Protein AF-A0A8T3U638-F1 (afdb_monomer_lite)

Foldseek 3Di:
DQKDWQDKFFWDADPVLQFTDGDPPGPDDDDPLNVVQRVQCSVVSVQQVPAEQVFDWRPDDQVSVLVVSLVVVVVVVAQWDWDDDPHDIFIFGSVCVVQWKDKTKGWYWDFDFWDFDDPVCVVQVVQQCVVVVADWDDPPSWIAGPDDQAQDWTDGPVFIWGWHDDPRITTITTGGPDTTIMIIMMIGTDDHDPVNRVVRVVVVVVVVVD

pLDDT: mean 95.21, std 3.71, range [67.81, 98.56]

Structure (mmCIF, N/CA/C/O backbone):
data_AF-A0A8T3U638-F1
#
_entry.id   AF-A0A8T3U638-F1
#
loop_
_atom_site.group_PDB
_atom_site.id
_atom_site.type_symbol
_atom_site.label_atom_id
_atom_site.label_alt_id
_atom_site.label_comp_id
_atom_site.label_asym_id
_atom_site.label_entity_id
_atom_site.label_seq_id
_atom_site.pdbx_PDB_ins_code
_atom_site.Cartn_x
_atom_site.Cartn_y
_atom_site.Cartn_z
_atom_site.occupancy
_atom_site.B_iso_or_equiv
_atom_site.auth_seq_id
_atom_site.auth_comp_id
_atom_site.auth_asym_id
_atom_site.auth_atom_id
_atom_site.pdbx_PDB_model_num
ATOM 1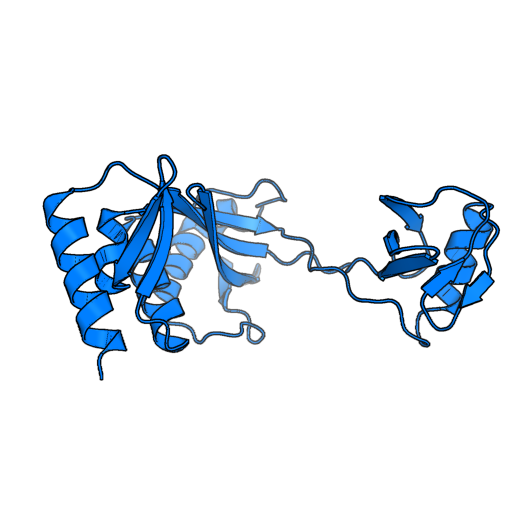 N N . MET A 1 1 ? -12.032 3.981 1.737 1.00 91.94 1 MET A N 1
ATOM 2 C CA . MET A 1 1 ? -12.464 2.852 0.879 1.00 91.94 1 MET A CA 1
ATOM 3 C C . MET A 1 1 ? -12.799 1.701 1.807 1.00 91.94 1 MET A C 1
ATOM 5 O O . MET A 1 1 ? -12.059 1.549 2.773 1.00 91.94 1 MET A O 1
ATOM 9 N N . PRO A 1 2 ? -13.865 0.924 1.549 1.00 94.69 2 PRO A N 1
ATOM 10 C CA . PRO A 1 2 ? -14.254 -0.185 2.423 1.00 94.69 2 PRO A CA 1
ATOM 11 C C . PRO A 1 2 ? -13.213 -1.312 2.438 1.00 94.69 2 PRO A C 1
ATOM 13 O O . PRO A 1 2 ? -13.049 -1.964 3.452 1.00 94.69 2 PRO A O 1
ATOM 16 N N . ASN A 1 3 ? -12.450 -1.477 1.355 1.00 96.81 3 ASN A N 1
ATOM 17 C CA . ASN A 1 3 ? -11.313 -2.392 1.281 1.00 96.81 3 ASN A CA 1
ATOM 18 C C . ASN A 1 3 ? -10.037 -1.606 0.975 1.00 96.81 3 ASN A C 1
ATOM 20 O O . ASN A 1 3 ? -10.018 -0.806 0.030 1.00 96.81 3 ASN A O 1
ATOM 24 N N . ALA A 1 4 ? -8.979 -1.804 1.763 1.00 97.12 4 ALA A N 1
ATOM 25 C CA . ALA A 1 4 ? -7.715 -1.086 1.589 1.00 97.12 4 ALA A CA 1
AT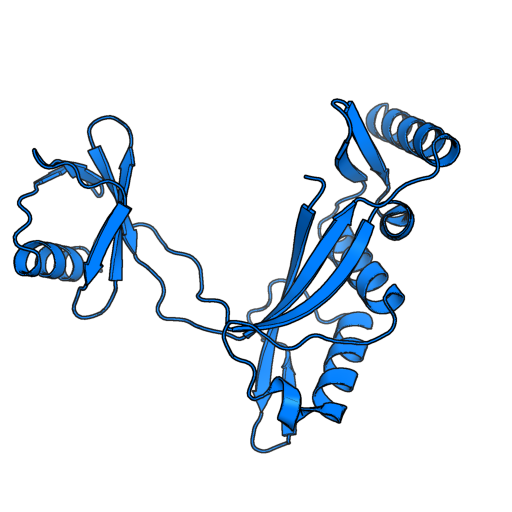OM 26 C C . ALA A 1 4 ? -6.504 -1.831 2.174 1.00 97.12 4 ALA A C 1
ATOM 28 O O . ALA A 1 4 ? -6.637 -2.760 2.961 1.00 97.12 4 ALA A O 1
ATOM 29 N N . GLN A 1 5 ? -5.297 -1.387 1.808 1.00 97.12 5 GLN A N 1
ATOM 30 C CA . GLN A 1 5 ? -4.070 -1.722 2.542 1.00 97.12 5 GLN A CA 1
ATOM 31 C C . GLN A 1 5 ? -3.826 -0.662 3.622 1.00 97.12 5 GLN A C 1
ATOM 33 O O . GLN A 1 5 ? -4.000 0.526 3.351 1.00 97.12 5 GLN A O 1
ATOM 38 N N . CYS A 1 6 ? -3.398 -1.071 4.818 1.00 97.19 6 CYS A N 1
ATOM 39 C CA . CYS A 1 6 ? -3.336 -0.204 6.000 1.00 97.19 6 CYS A CA 1
ATOM 40 C C . CYS A 1 6 ? -1.957 -0.232 6.677 1.00 97.19 6 CYS A C 1
ATOM 42 O O . CYS A 1 6 ? -1.801 -0.581 7.841 1.00 97.19 6 CYS A O 1
ATOM 44 N N . GLY A 1 7 ? -0.925 0.122 5.911 1.00 95.44 7 GLY A N 1
ATOM 45 C CA . GLY A 1 7 ? 0.456 0.152 6.391 1.00 95.44 7 GLY A CA 1
ATOM 46 C C . GLY A 1 7 ? 1.255 -1.110 6.060 1.00 95.44 7 GLY A C 1
ATOM 47 O O . GLY A 1 7 ? 0.726 -2.135 5.625 1.00 95.44 7 GLY A O 1
ATOM 48 N N . GLN A 1 8 ? 2.576 -0.985 6.179 1.00 97.00 8 GLN A N 1
ATOM 49 C CA . GLN A 1 8 ? 3.534 -2.057 5.918 1.00 97.00 8 GLN A CA 1
ATOM 50 C C . GLN A 1 8 ? 4.900 -1.748 6.536 1.00 97.00 8 GLN A C 1
ATOM 52 O O . GLN A 1 8 ? 5.267 -0.579 6.677 1.00 97.00 8 GLN A O 1
ATOM 57 N N . PHE A 1 9 ? 5.694 -2.790 6.778 1.00 97.44 9 PHE A N 1
ATOM 58 C CA . PHE A 1 9 ? 7.115 -2.683 7.116 1.00 97.44 9 PHE A CA 1
ATOM 59 C C . PHE A 1 9 ? 7.925 -3.821 6.488 1.00 97.44 9 PHE A C 1
ATOM 61 O O . PHE A 1 9 ? 7.429 -4.924 6.259 1.00 97.44 9 PHE A O 1
ATOM 68 N N . VAL A 1 10 ? 9.179 -3.538 6.146 1.00 97.00 10 VAL A N 1
ATOM 69 C CA . VAL A 1 10 ? 10.088 -4.490 5.496 1.00 97.00 10 VAL A CA 1
ATOM 70 C C . VAL A 1 10 ? 10.821 -5.307 6.552 1.00 97.00 10 VAL A C 1
ATOM 72 O O . VAL A 1 10 ? 11.433 -4.737 7.458 1.00 97.00 10 VAL A O 1
ATOM 75 N N . LEU A 1 11 ? 10.818 -6.626 6.365 1.00 97.06 11 LEU A N 1
ATOM 76 C CA . LEU A 1 11 ? 11.659 -7.570 7.096 1.00 97.06 11 LEU A CA 1
ATOM 77 C C . LEU A 1 11 ? 12.604 -8.268 6.121 1.00 97.06 11 LEU A C 1
ATOM 79 O O . LEU A 1 11 ? 12.190 -8.665 5.027 1.00 97.06 11 LEU A O 1
ATOM 83 N N . LEU A 1 12 ? 13.864 -8.410 6.520 1.00 95.25 12 LEU A N 1
ATOM 84 C CA . LEU A 1 12 ? 14.912 -9.065 5.746 1.00 95.25 12 LEU A CA 1
ATOM 85 C C . LEU A 1 12 ? 15.253 -10.409 6.405 1.00 95.25 12 LEU A C 1
ATOM 87 O O . LEU A 1 12 ? 15.631 -10.398 7.576 1.00 95.25 12 LEU A O 1
ATOM 91 N N . PRO A 1 13 ? 15.132 -11.547 5.702 1.00 95.25 13 PRO A N 1
ATOM 92 C CA . PRO A 1 13 ? 15.482 -12.839 6.277 1.00 95.25 13 PRO A CA 1
ATOM 93 C C . PRO A 1 13 ? 16.997 -12.939 6.502 1.00 95.25 13 PRO A C 1
ATOM 95 O O . PRO A 1 13 ? 17.791 -12.671 5.598 1.00 95.25 13 PRO A O 1
ATOM 98 N N . ASP A 1 14 ? 17.395 -13.353 7.699 1.00 95.81 14 ASP A N 1
ATOM 99 C CA . ASP A 1 14 ? 18.749 -13.769 8.046 1.00 95.81 14 ASP A CA 1
ATOM 100 C C . ASP A 1 14 ? 18.819 -15.298 8.026 1.00 95.81 14 ASP A C 1
ATOM 102 O O . ASP A 1 14 ? 18.574 -15.970 9.026 1.00 95.81 14 ASP A O 1
ATOM 106 N N . LEU A 1 15 ? 19.170 -15.842 6.859 1.00 93.62 15 LEU A N 1
ATOM 107 C CA . LEU A 1 15 ? 19.229 -17.288 6.624 1.00 93.62 15 LEU A CA 1
ATOM 108 C C . LEU A 1 15 ? 20.250 -18.007 7.516 1.00 93.62 15 LEU A C 1
ATOM 110 O O . LEU A 1 15 ? 20.135 -19.210 7.714 1.00 93.62 15 LEU A O 1
ATOM 114 N N . LYS A 1 16 ? 21.256 -17.296 8.045 1.00 94.44 16 LYS A N 1
ATOM 115 C CA . LYS A 1 16 ? 22.268 -17.904 8.917 1.00 94.44 16 LYS A CA 1
ATOM 116 C C . LYS A 1 16 ? 21.703 -18.186 10.306 1.00 94.44 16 LYS A C 1
ATOM 118 O O . LYS A 1 16 ? 22.047 -19.196 10.907 1.00 94.44 16 LYS A O 1
ATOM 123 N N . ASN A 1 17 ? 20.894 -17.261 10.813 1.00 95.06 17 ASN A N 1
ATOM 124 C CA . ASN A 1 17 ? 20.365 -17.318 12.173 1.00 95.06 17 ASN A CA 1
ATOM 125 C C . ASN A 1 17 ? 18.913 -17.815 12.228 1.00 95.06 17 ASN A C 1
ATOM 127 O O . ASN A 1 17 ? 18.419 -18.064 13.320 1.00 95.06 17 ASN A O 1
ATOM 131 N N . GLY A 1 18 ? 18.241 -17.957 11.080 1.00 95.81 18 GLY A N 1
ATOM 132 C CA . GLY A 1 18 ? 16.849 -18.404 11.013 1.00 95.81 18 GLY A CA 1
ATOM 133 C C . GLY A 1 18 ? 15.865 -17.379 11.579 1.00 95.81 18 GLY A C 1
ATOM 134 O O . GLY A 1 18 ? 14.892 -17.761 12.214 1.00 95.81 18 GLY A O 1
ATOM 135 N N . ILE A 1 19 ? 16.145 -16.083 11.399 1.00 97.44 19 ILE A N 1
ATOM 136 C CA . ILE A 1 19 ? 15.335 -14.984 11.952 1.00 97.44 19 ILE A CA 1
ATOM 137 C C . ILE A 1 19 ? 15.108 -13.873 10.929 1.00 97.44 19 ILE A C 1
ATOM 139 O O . ILE A 1 19 ? 15.857 -13.726 9.960 1.00 97.44 19 ILE A O 1
ATOM 143 N N . PHE A 1 20 ? 14.116 -13.028 11.164 1.00 97.69 20 PHE A N 1
ATOM 144 C CA . PHE A 1 20 ? 13.819 -11.838 10.386 1.00 97.69 20 PHE A CA 1
ATOM 145 C C . PHE A 1 20 ? 14.366 -10.581 11.056 1.00 97.69 20 PHE A C 1
ATOM 147 O O . PHE A 1 20 ? 14.151 -10.305 12.230 1.00 97.69 20 PHE A O 1
ATOM 154 N N . LYS A 1 21 ? 15.045 -9.750 10.267 1.00 96.94 21 LYS A N 1
ATOM 155 C CA . LYS A 1 21 ? 15.578 -8.461 10.713 1.00 96.94 21 LYS A CA 1
ATOM 156 C C . LYS A 1 21 ? 14.698 -7.320 10.240 1.00 96.94 21 LYS A C 1
ATOM 158 O O . LYS A 1 21 ? 14.430 -7.191 9.040 1.00 96.94 21 LYS A O 1
ATOM 163 N N . TYR A 1 22 ? 14.311 -6.447 11.164 1.00 97.25 22 TYR A N 1
ATOM 164 C CA . TYR A 1 22 ? 13.638 -5.202 10.821 1.00 97.25 22 TYR A CA 1
ATOM 165 C C . TYR A 1 22 ? 14.548 -4.331 9.950 1.00 97.25 22 TYR A C 1
ATOM 167 O O . TYR A 1 22 ? 15.709 -4.081 10.277 1.00 97.25 22 TYR A O 1
ATOM 175 N N . SER A 1 23 ? 14.049 -3.897 8.789 1.00 96.38 23 SER A N 1
ATOM 176 C CA . SER A 1 23 ? 14.869 -3.117 7.865 1.00 96.38 23 SER A CA 1
ATOM 177 C C . SER A 1 23 ? 15.196 -1.745 8.446 1.00 96.38 23 SER A C 1
ATOM 179 O O . SER A 1 23 ? 14.300 -0.964 8.758 1.00 96.38 23 SER A O 1
ATOM 181 N N . THR A 1 24 ? 16.478 -1.384 8.453 1.00 95.00 24 THR A N 1
ATOM 182 C CA . THR A 1 24 ? 16.949 -0.036 8.819 1.00 95.00 24 THR A CA 1
ATOM 183 C C . THR A 1 24 ? 16.446 1.064 7.878 1.00 95.00 24 THR A C 1
ATOM 185 O O . THR A 1 24 ? 16.573 2.244 8.182 1.00 95.00 24 THR A O 1
ATOM 188 N N . LYS A 1 25 ? 15.869 0.692 6.726 1.00 94.00 25 LYS A N 1
ATOM 189 C CA . LYS A 1 25 ? 15.258 1.611 5.754 1.00 94.00 25 LYS A CA 1
ATOM 190 C C . LYS A 1 25 ? 13.748 1.781 5.948 1.00 94.00 25 LYS A C 1
ATOM 192 O O . LYS A 1 25 ? 13.112 2.465 5.142 1.00 94.00 25 LYS A O 1
ATOM 197 N N . ASN A 1 26 ? 13.155 1.141 6.956 1.00 94.25 26 ASN A N 1
ATOM 198 C CA . ASN A 1 26 ? 11.767 1.405 7.317 1.00 94.25 26 ASN A CA 1
ATOM 199 C C . ASN A 1 26 ? 11.613 2.857 7.786 1.00 94.25 26 ASN A C 1
ATOM 201 O O . ASN A 1 26 ? 12.511 3.433 8.390 1.00 94.25 26 ASN A O 1
ATOM 205 N N . LYS A 1 27 ? 10.460 3.457 7.478 1.00 91.19 27 LYS A N 1
ATOM 206 C CA . LYS A 1 27 ? 10.154 4.855 7.830 1.00 91.19 27 LYS A CA 1
ATOM 207 C C . LYS A 1 27 ? 9.576 5.016 9.236 1.00 91.19 27 LYS A C 1
ATOM 209 O O . LYS A 1 27 ? 9.312 6.137 9.649 1.00 91.19 27 LYS A O 1
ATOM 214 N N . THR A 1 28 ? 9.310 3.907 9.908 1.00 89.38 28 THR A N 1
ATOM 215 C CA . THR A 1 28 ? 8.756 3.856 11.257 1.00 89.38 28 THR A CA 1
ATOM 216 C C . THR A 1 28 ? 9.657 3.011 12.125 1.00 89.38 28 THR A C 1
ATOM 218 O O . THR A 1 28 ? 10.257 2.037 11.648 1.00 89.38 28 THR A O 1
ATOM 221 N N . SER A 1 29 ? 9.740 3.397 13.389 1.00 89.75 29 SER A N 1
ATOM 222 C CA . SER A 1 29 ? 10.486 2.660 14.394 1.00 89.75 29 SER A CA 1
ATOM 223 C C . SER A 1 29 ? 9.818 1.321 14.684 1.00 89.75 29 SER A C 1
ATOM 225 O O . SER A 1 29 ? 8.637 1.100 14.415 1.00 89.75 29 SER A O 1
ATOM 227 N N . GLU A 1 30 ? 10.602 0.396 15.214 1.00 93.19 30 GLU A N 1
ATOM 228 C CA . GLU A 1 30 ? 10.083 -0.867 15.711 1.00 93.19 30 GLU A CA 1
ATOM 229 C C . GLU A 1 30 ? 9.340 -0.645 17.038 1.00 93.19 30 GLU A C 1
ATOM 231 O O . GLU A 1 30 ? 9.928 -0.194 18.022 1.00 93.19 30 GLU A O 1
ATOM 236 N N . ASN A 1 31 ? 8.051 -0.985 17.076 1.00 93.94 31 ASN A N 1
ATOM 237 C CA . ASN A 1 31 ? 7.235 -0.964 18.290 1.00 93.94 31 ASN A CA 1
ATOM 238 C C . ASN A 1 31 ? 7.051 -2.384 18.863 1.00 93.94 31 ASN A C 1
ATOM 240 O O . ASN A 1 31 ? 7.563 -3.369 18.325 1.00 93.94 31 ASN A O 1
ATOM 244 N N . GLU A 1 32 ? 6.343 -2.502 19.988 1.00 97.38 32 GLU A N 1
ATOM 245 C CA . GLU A 1 32 ? 6.104 -3.804 20.626 1.00 97.38 32 GLU A CA 1
ATOM 246 C C . GLU A 1 32 ? 5.313 -4.777 19.746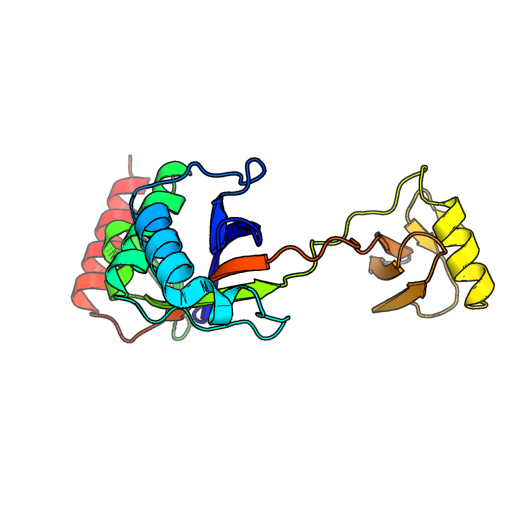 1.00 97.38 32 GLU A C 1
ATOM 248 O O . GLU A 1 32 ? 5.641 -5.960 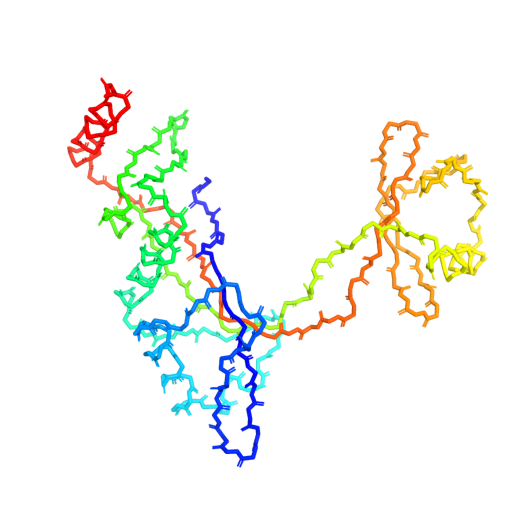19.701 1.00 97.38 32 GLU A O 1
ATOM 253 N N . TYR A 1 33 ? 4.345 -4.287 18.972 1.00 98.19 33 TYR A N 1
ATOM 254 C CA . TYR A 1 33 ? 3.533 -5.118 18.087 1.00 98.19 33 TYR A CA 1
ATOM 255 C C . TYR A 1 33 ? 4.347 -5.624 16.893 1.00 98.19 33 TYR A C 1
ATOM 257 O O . TYR A 1 33 ? 4.190 -6.772 16.484 1.00 98.19 33 TYR A O 1
ATOM 265 N N . THR A 1 34 ? 5.283 -4.816 16.382 1.00 97.81 34 THR A N 1
ATOM 266 C CA . THR A 1 34 ? 6.273 -5.257 15.393 1.00 97.81 34 THR A CA 1
ATOM 267 C C . THR A 1 34 ? 7.090 -6.421 15.949 1.00 97.81 34 THR A C 1
ATOM 269 O O . THR A 1 34 ? 7.201 -7.440 15.272 1.00 97.81 34 THR A O 1
ATOM 272 N N . ARG A 1 35 ? 7.596 -6.322 17.188 1.00 98.19 35 ARG A N 1
ATOM 273 C CA . ARG A 1 35 ? 8.341 -7.419 17.836 1.00 98.19 35 ARG A CA 1
ATOM 274 C C . ARG A 1 35 ? 7.504 -8.685 17.969 1.00 98.19 35 ARG A C 1
ATOM 276 O O . ARG A 1 35 ? 7.998 -9.768 17.687 1.00 98.19 35 ARG A O 1
ATOM 283 N N . MET A 1 36 ? 6.234 -8.564 18.353 1.00 98.50 36 MET A N 1
ATOM 284 C CA . MET A 1 36 ? 5.330 -9.716 18.443 1.00 98.50 36 MET A CA 1
ATOM 285 C C . MET A 1 36 ? 5.150 -10.413 17.088 1.00 98.50 36 MET A C 1
ATOM 287 O O . MET A 1 36 ? 5.194 -11.640 17.027 1.00 98.50 36 MET A O 1
ATOM 291 N N . ILE A 1 37 ? 4.988 -9.643 16.006 1.00 98.50 37 ILE A N 1
ATOM 292 C CA . ILE A 1 37 ? 4.870 -10.181 14.642 1.00 98.50 37 ILE A CA 1
ATOM 293 C C . ILE A 1 37 ? 6.179 -10.847 14.204 1.00 98.50 37 ILE A C 1
ATOM 295 O O . ILE A 1 37 ? 6.149 -11.954 13.674 1.00 98.50 37 ILE A O 1
ATOM 299 N N . VAL A 1 38 ? 7.325 -10.201 14.442 1.00 98.00 38 VAL A N 1
ATOM 300 C CA . VAL A 1 38 ? 8.646 -10.752 14.103 1.00 98.00 38 VAL A CA 1
ATOM 301 C C . VAL A 1 38 ? 8.891 -12.057 14.856 1.00 98.00 38 VAL A C 1
ATOM 303 O O . VAL A 1 38 ? 9.201 -13.053 14.222 1.00 98.00 38 VAL A O 1
ATOM 306 N N . ASN A 1 39 ? 8.635 -12.105 16.165 1.00 98.19 39 ASN A N 1
ATOM 307 C CA . ASN A 1 39 ? 8.799 -13.323 16.966 1.00 98.19 39 ASN A CA 1
ATOM 308 C C . ASN A 1 39 ? 7.911 -14.477 16.471 1.00 98.19 39 ASN A C 1
ATOM 310 O O . ASN A 1 39 ? 8.341 -15.634 16.451 1.00 98.19 39 ASN A O 1
ATOM 314 N N . PHE A 1 40 ? 6.674 -14.173 16.064 1.00 98.25 40 PHE A N 1
ATOM 315 C CA . PHE A 1 40 ? 5.789 -15.160 15.449 1.00 98.25 40 PHE A CA 1
ATOM 316 C C . PHE A 1 40 ? 6.378 -15.687 14.134 1.00 98.25 40 PHE A C 1
ATOM 318 O O . PHE A 1 40 ? 6.393 -16.895 13.910 1.00 98.25 40 PHE A O 1
ATOM 325 N N . MET A 1 41 ? 6.893 -14.802 13.279 1.00 97.94 41 MET A N 1
ATOM 326 C CA . MET A 1 41 ? 7.509 -15.194 12.011 1.00 97.94 41 MET A CA 1
ATOM 327 C C . MET A 1 41 ? 8.820 -15.964 12.200 1.00 97.94 41 MET A C 1
ATOM 329 O O . MET A 1 41 ? 9.051 -16.922 11.474 1.00 97.94 41 MET A O 1
ATOM 333 N N . ASP A 1 42 ? 9.647 -15.594 13.177 1.00 98.00 42 ASP A N 1
ATOM 334 C CA . ASP A 1 42 ? 10.899 -16.283 13.515 1.00 98.00 42 ASP A CA 1
ATOM 335 C C . ASP A 1 42 ? 10.628 -17.712 13.994 1.00 98.00 42 ASP A C 1
ATOM 337 O O . ASP A 1 42 ? 11.305 -18.652 13.586 1.00 98.00 42 ASP A O 1
ATOM 341 N N . SER A 1 43 ? 9.568 -17.904 14.784 1.00 97.38 43 SER A N 1
ATOM 342 C CA . SER A 1 43 ? 9.131 -19.236 15.228 1.00 97.38 43 SER A CA 1
ATOM 343 C C . SER A 1 43 ? 8.637 -20.126 14.078 1.00 97.38 43 SER A C 1
ATOM 345 O O . SER A 1 43 ? 8.548 -21.339 14.236 1.00 97.38 43 SER A O 1
ATOM 347 N N . ASN A 1 44 ? 8.324 -19.530 12.923 1.00 96.56 44 ASN A N 1
ATOM 348 C CA . ASN A 1 44 ? 7.821 -20.193 11.719 1.00 96.56 44 ASN A CA 1
ATOM 349 C C . ASN A 1 44 ? 8.691 -19.834 10.495 1.00 96.56 44 ASN A C 1
ATOM 351 O O . ASN A 1 44 ? 8.189 -19.669 9.380 1.00 96.56 44 ASN A O 1
ATOM 355 N N . PHE A 1 45 ? 10.002 -19.658 10.703 1.00 96.75 45 PHE A N 1
ATOM 356 C CA . PHE A 1 45 ? 10.898 -19.027 9.729 1.00 96.75 45 PHE A CA 1
ATOM 357 C C . PHE A 1 45 ? 10.845 -19.657 8.333 1.00 96.75 45 PHE A C 1
ATOM 359 O O . PHE A 1 45 ? 10.771 -18.934 7.337 1.00 96.75 45 PHE A O 1
ATOM 366 N N . ASP A 1 46 ? 10.839 -20.988 8.252 1.00 93.44 46 ASP A N 1
ATOM 367 C CA . ASP A 1 46 ? 10.870 -21.726 6.984 1.00 93.44 46 ASP A CA 1
ATOM 368 C C . ASP A 1 46 ? 9.619 -21.500 6.120 1.00 93.44 46 ASP A C 1
ATOM 370 O O . ASP A 1 46 ? 9.704 -21.483 4.887 1.00 93.44 46 ASP A O 1
ATOM 374 N N . GLU A 1 47 ? 8.463 -21.264 6.746 1.00 93.06 47 GLU A N 1
ATOM 375 C CA . GLU A 1 47 ? 7.220 -20.935 6.043 1.00 93.06 47 GLU A CA 1
ATOM 376 C C . GLU A 1 47 ? 7.312 -19.552 5.384 1.00 93.06 47 GLU A C 1
ATOM 378 O O . GLU A 1 47 ? 6.916 -19.358 4.229 1.00 93.06 47 GLU A O 1
ATOM 383 N N . PHE A 1 48 ? 7.872 -18.582 6.107 1.00 95.56 48 PHE A N 1
ATOM 384 C CA . PHE A 1 48 ? 7.908 -17.186 5.682 1.00 95.56 48 PHE A CA 1
ATOM 385 C C . PHE A 1 48 ? 9.113 -16.845 4.797 1.00 95.56 48 PHE A C 1
ATOM 387 O O . PHE A 1 48 ? 9.020 -15.982 3.919 1.00 95.56 48 PHE A O 1
ATOM 394 N N . CYS A 1 49 ? 10.265 -17.497 4.975 1.00 92.81 49 CYS A N 1
ATOM 395 C CA . CYS A 1 49 ? 11.472 -17.181 4.202 1.00 92.81 49 CYS A CA 1
ATOM 396 C C . CYS A 1 49 ? 11.302 -17.536 2.712 1.00 92.81 49 CYS A C 1
ATOM 398 O O . CYS A 1 49 ? 11.854 -16.868 1.830 1.00 92.81 49 CYS A O 1
ATOM 400 N N . ASN A 1 50 ? 10.446 -18.522 2.432 1.00 88.31 50 ASN A N 1
ATOM 401 C CA . ASN A 1 50 ? 10.105 -18.988 1.094 1.00 88.31 50 ASN A CA 1
ATOM 402 C C . ASN A 1 50 ? 8.943 -18.210 0.447 1.00 88.31 50 ASN A C 1
ATOM 404 O O . ASN A 1 50 ? 8.606 -18.467 -0.713 1.00 88.31 50 ASN A O 1
ATOM 408 N N . SER A 1 51 ? 8.350 -17.219 1.129 1.00 87.50 51 SER A N 1
ATOM 409 C CA . SER A 1 51 ? 7.196 -16.479 0.610 1.00 87.50 51 SER A CA 1
ATOM 410 C C . SER A 1 51 ? 7.499 -15.770 -0.719 1.00 87.50 51 SER A C 1
ATOM 412 O O . SER A 1 51 ? 8.429 -14.965 -0.868 1.00 87.50 51 SER A O 1
ATOM 414 N N . GLY A 1 52 ? 6.666 -16.061 -1.719 1.00 89.12 52 GLY A N 1
ATOM 415 C CA . GLY A 1 52 ? 6.695 -15.439 -3.041 1.00 89.12 52 GLY A CA 1
ATOM 416 C C . GLY A 1 52 ? 5.931 -14.111 -3.110 1.00 89.12 52 GLY A C 1
ATOM 417 O O . GLY A 1 52 ? 5.783 -13.379 -2.130 1.00 89.12 52 GLY A O 1
ATOM 418 N N . THR A 1 53 ? 5.424 -13.787 -4.300 1.00 89.25 53 THR A N 1
ATOM 419 C CA . THR A 1 53 ? 4.564 -12.611 -4.534 1.00 89.25 53 THR A CA 1
ATOM 420 C C . THR A 1 53 ? 3.144 -12.789 -3.991 1.00 89.25 53 THR A C 1
ATOM 422 O O . THR A 1 53 ? 2.530 -11.800 -3.591 1.00 89.25 53 THR A O 1
ATOM 425 N N . ALA A 1 54 ? 2.639 -14.029 -3.945 1.00 91.31 54 ALA A N 1
ATOM 426 C CA . ALA A 1 54 ? 1.363 -14.368 -3.306 1.00 91.31 54 ALA A CA 1
ATOM 427 C C . ALA A 1 54 ? 1.394 -14.093 -1.790 1.00 91.31 54 ALA A C 1
ATOM 429 O O . ALA A 1 54 ? 0.422 -13.582 -1.234 1.00 91.31 54 ALA A O 1
ATOM 430 N N . GLY A 1 55 ? 2.556 -14.325 -1.171 1.00 94.50 55 GLY A N 1
ATOM 431 C CA . GLY A 1 55 ? 2.783 -14.166 0.261 1.00 94.50 55 GLY A CA 1
ATOM 432 C C . GLY A 1 55 ? 2.283 -15.335 1.102 1.00 94.50 55 GLY A C 1
ATOM 433 O O . GLY A 1 55 ? 1.624 -16.231 0.581 1.00 94.50 55 GLY A O 1
ATOM 434 N N . SER A 1 56 ? 2.596 -15.278 2.394 1.00 96.88 56 SER A N 1
ATOM 435 C CA . SER A 1 56 ? 2.088 -16.184 3.429 1.00 96.88 56 SER A CA 1
ATOM 436 C C . SER A 1 56 ? 1.274 -15.384 4.447 1.00 96.88 56 SER A C 1
ATOM 438 O O . SER A 1 56 ? 1.644 -14.254 4.787 1.00 96.88 56 SER A O 1
ATOM 440 N N . ASP A 1 57 ? 0.153 -15.947 4.894 1.00 97.69 57 ASP A N 1
ATOM 441 C CA . ASP A 1 57 ? -0.716 -15.349 5.910 1.00 97.69 57 ASP A CA 1
ATOM 442 C C . ASP A 1 57 ? -0.063 -15.394 7.293 1.00 97.69 57 ASP A C 1
ATOM 444 O O . ASP A 1 57 ? 0.547 -16.386 7.678 1.00 97.69 57 ASP A O 1
ATOM 448 N N . ILE A 1 58 ? -0.186 -14.305 8.051 1.00 98.06 58 ILE A N 1
ATOM 449 C CA . ILE A 1 58 ? 0.304 -14.232 9.429 1.00 98.06 58 ILE A CA 1
ATOM 450 C C . ILE A 1 58 ? -0.891 -14.483 10.348 1.00 98.06 58 ILE A C 1
ATOM 452 O O . ILE A 1 58 ? -1.683 -13.584 10.623 1.00 98.06 58 ILE A O 1
ATOM 456 N N . ASN A 1 59 ? -1.034 -15.723 10.808 1.00 96.94 59 ASN A N 1
ATOM 457 C CA . ASN A 1 59 ? -2.187 -16.164 11.595 1.00 96.94 59 ASN A CA 1
ATOM 458 C C . ASN A 1 59 ? -1.923 -16.023 13.101 1.00 96.94 59 ASN A C 1
ATOM 460 O O . ASN A 1 59 ? -1.591 -16.989 13.783 1.00 96.94 59 ASN A O 1
ATOM 464 N N . MET A 1 60 ? -2.079 -14.806 13.623 1.00 96.44 60 MET A N 1
ATOM 465 C CA . MET A 1 60 ? -1.934 -14.488 15.050 1.00 96.44 60 MET A CA 1
ATOM 466 C C . MET A 1 60 ? -3.103 -13.608 15.542 1.00 96.44 60 MET A C 1
ATOM 468 O O . MET A 1 60 ? -3.918 -13.174 14.723 1.00 96.44 60 MET A O 1
ATOM 472 N N . PRO A 1 61 ? -3.240 -13.335 16.857 1.00 98.00 61 PRO A N 1
ATOM 473 C CA . PRO A 1 61 ? -4.355 -12.541 17.370 1.00 98.00 61 PRO A CA 1
ATOM 474 C C . PRO A 1 61 ? -4.468 -11.166 16.695 1.00 98.00 61 PRO A C 1
ATOM 476 O O . PRO A 1 61 ? -3.530 -10.368 16.732 1.00 98.00 61 PRO A O 1
ATOM 479 N N . LYS A 1 62 ? -5.646 -10.863 16.131 1.00 97.38 62 LYS A N 1
ATOM 480 C CA . LYS A 1 62 ? -5.917 -9.608 15.402 1.00 97.38 62 LYS A CA 1
ATOM 481 C C . LYS A 1 62 ? -5.691 -8.349 16.244 1.00 97.38 62 LYS A C 1
ATOM 483 O O . LYS A 1 62 ? -5.345 -7.311 15.692 1.00 97.38 62 LYS A O 1
ATOM 488 N N . SER A 1 63 ? -5.801 -8.447 17.572 1.00 98.00 63 SER A N 1
ATOM 489 C CA . SER A 1 63 ? -5.470 -7.359 18.504 1.00 98.00 63 SER A CA 1
ATOM 490 C C . SER A 1 63 ? -4.053 -6.817 18.314 1.00 98.00 63 SER A C 1
ATOM 492 O O . SER A 1 63 ? -3.846 -5.611 18.418 1.00 98.00 63 SER A O 1
ATOM 494 N N . VAL A 1 64 ? -3.089 -7.671 17.952 1.00 98.56 64 VAL A N 1
ATOM 495 C CA . VAL A 1 64 ? -1.719 -7.240 17.642 1.00 98.56 64 VAL A CA 1
ATOM 496 C C . VAL A 1 64 ? -1.700 -6.358 16.396 1.00 98.56 64 VAL A C 1
ATOM 498 O O . VAL A 1 64 ? -1.021 -5.334 16.377 1.00 98.56 64 VAL A O 1
ATOM 501 N N . PHE A 1 65 ? -2.480 -6.705 15.372 1.00 98.56 65 PHE A N 1
ATOM 502 C CA . PHE A 1 65 ? -2.565 -5.922 14.141 1.00 98.56 65 PHE A CA 1
ATOM 503 C C . PHE A 1 65 ? -3.303 -4.601 14.348 1.00 98.56 65 PHE A C 1
ATOM 505 O O . PHE A 1 65 ? -2.821 -3.569 13.885 1.00 98.56 65 PHE A O 1
ATOM 512 N N . TYR A 1 66 ? -4.420 -4.610 15.083 1.00 98.50 66 TYR A N 1
ATOM 513 C CA . TYR A 1 66 ? -5.142 -3.386 15.438 1.00 98.50 66 TYR A CA 1
ATOM 514 C C . TYR A 1 66 ? -4.229 -2.407 16.168 1.00 98.50 66 TYR A C 1
ATOM 516 O O . TYR A 1 66 ? -4.090 -1.261 15.746 1.00 98.50 66 TYR A O 1
ATOM 524 N N . ASN A 1 67 ? -3.531 -2.874 17.203 1.00 98.19 67 ASN A N 1
ATOM 525 C CA . ASN A 1 67 ? -2.657 -2.011 17.984 1.00 98.19 67 ASN A CA 1
ATOM 526 C C . ASN A 1 67 ? -1.439 -1.534 17.183 1.00 98.19 67 ASN A C 1
ATOM 528 O O . ASN A 1 67 ? -1.027 -0.382 17.329 1.00 98.19 67 ASN A O 1
ATOM 532 N N . TRP A 1 68 ? -0.900 -2.370 16.286 1.00 98.25 68 TRP A N 1
ATOM 533 C CA . TRP A 1 68 ? 0.146 -1.942 15.358 1.00 98.25 68 TRP A CA 1
ATOM 534 C C . TRP A 1 68 ? -0.332 -0.791 14.466 1.00 98.25 68 TRP A C 1
ATOM 536 O O . TRP A 1 68 ? 0.363 0.218 14.363 1.00 98.25 68 TRP A O 1
ATOM 546 N N . ILE A 1 69 ? -1.520 -0.911 13.860 1.00 98.06 69 ILE A N 1
ATOM 547 C CA . ILE A 1 69 ? -2.104 0.120 12.986 1.00 98.06 69 ILE A CA 1
ATOM 548 C C . ILE A 1 69 ? -2.371 1.404 13.776 1.00 98.06 69 ILE A C 1
ATOM 550 O O . ILE A 1 69 ? -1.966 2.483 13.343 1.00 98.06 69 ILE A O 1
ATOM 554 N N . ILE A 1 70 ? -3.001 1.295 14.948 1.00 97.75 70 ILE A N 1
ATOM 555 C CA . ILE A 1 70 ? -3.293 2.439 15.820 1.00 97.75 70 ILE A CA 1
ATOM 556 C C . ILE A 1 70 ? -1.995 3.169 16.175 1.00 97.75 70 ILE A C 1
ATOM 558 O O . ILE A 1 70 ? -1.891 4.377 15.971 1.00 97.75 70 ILE A O 1
ATOM 562 N N . ASN A 1 71 ? -0.973 2.446 16.639 1.00 97.00 71 ASN A N 1
ATOM 563 C CA . ASN A 1 71 ? 0.323 3.032 16.969 1.00 97.00 71 ASN A CA 1
ATOM 564 C C . ASN A 1 71 ? 0.979 3.694 15.742 1.00 97.00 71 ASN A C 1
ATOM 566 O O . ASN A 1 71 ? 1.381 4.854 15.813 1.00 97.00 71 ASN A O 1
ATOM 570 N N . TYR A 1 72 ? 0.992 3.006 14.596 1.00 96.75 72 TYR A N 1
ATOM 571 C CA . TYR A 1 72 ? 1.579 3.489 13.343 1.00 96.75 72 TYR A CA 1
ATOM 572 C C . TYR A 1 72 ? 0.981 4.818 12.865 1.00 96.75 72 TYR A C 1
ATOM 574 O O . TYR A 1 72 ? 1.701 5.697 12.384 1.00 96.75 72 TYR A O 1
ATOM 582 N N . TYR A 1 73 ? -0.339 4.971 12.957 1.00 96.88 73 TYR A N 1
ATOM 583 C CA . TYR A 1 73 ? -1.018 6.190 12.525 1.00 96.88 73 TYR A CA 1
ATOM 584 C C . TYR A 1 73 ? -0.976 7.292 13.594 1.00 96.88 73 TYR A C 1
ATOM 586 O O . TYR A 1 73 ? -0.818 8.459 13.228 1.00 96.88 73 TYR A O 1
ATOM 594 N N . LYS A 1 74 ? -0.986 6.952 14.890 1.00 95.44 74 LYS A N 1
ATOM 595 C CA . LYS A 1 74 ? -0.743 7.924 15.972 1.00 95.44 74 LYS A CA 1
ATOM 596 C C . LYS A 1 74 ? 0.638 8.569 15.868 1.00 95.44 74 LYS A C 1
ATOM 598 O O . LYS A 1 74 ? 0.743 9.784 15.986 1.00 95.44 74 LYS A O 1
ATOM 603 N N . GLU A 1 75 ? 1.682 7.800 15.554 1.00 94.44 75 GLU A N 1
ATOM 604 C CA . GLU A 1 75 ? 3.035 8.341 15.316 1.00 94.44 75 GLU A CA 1
ATOM 605 C C . GLU A 1 75 ? 3.088 9.347 14.152 1.00 94.44 75 GLU A C 1
ATOM 607 O O . GLU A 1 75 ? 3.983 10.189 14.088 1.00 94.44 75 GLU A O 1
ATOM 612 N N . LYS A 1 76 ? 2.123 9.286 13.228 1.00 94.06 76 LYS A N 1
ATOM 613 C CA . LYS A 1 76 ? 1.983 10.227 12.107 1.00 94.06 76 LYS A CA 1
ATOM 614 C C . LYS A 1 76 ? 1.098 11.431 12.431 1.00 94.06 76 LYS A C 1
ATOM 616 O O . LYS A 1 76 ? 0.861 12.240 11.536 1.00 94.06 76 LYS A O 1
ATOM 621 N N . GLY A 1 77 ? 0.592 11.532 13.659 1.00 95.75 77 GLY A N 1
ATOM 622 C CA . GLY A 1 77 ? -0.348 12.571 14.073 1.00 95.75 77 GLY A CA 1
ATOM 623 C C . GLY A 1 77 ? -1.760 12.389 13.514 1.00 95.75 77 GLY A C 1
ATOM 624 O O . GLY A 1 77 ? -2.507 13.358 13.445 1.00 95.75 77 GLY A O 1
ATOM 625 N N . ALA A 1 78 ? -2.135 11.184 13.070 1.00 96.81 78 ALA A N 1
ATOM 626 C CA . ALA A 1 78 ? -3.502 10.924 12.634 1.00 96.81 78 ALA A CA 1
ATOM 627 C C . ALA A 1 78 ? -4.402 10.629 13.843 1.00 96.81 78 ALA A C 1
ATOM 629 O O . ALA A 1 78 ? -4.130 9.714 14.621 1.00 96.81 78 ALA A O 1
ATOM 630 N N . GLU A 1 79 ? -5.491 11.384 13.964 1.00 97.81 79 GLU A N 1
ATOM 631 C CA . GLU A 1 79 ? -6.450 11.267 15.072 1.00 97.81 79 GLU A CA 1
ATOM 632 C C . GLU A 1 79 ? -7.749 10.557 14.666 1.00 97.81 79 GLU A C 1
ATOM 634 O O . GLU A 1 79 ? -8.366 9.876 15.483 1.00 97.81 79 GLU A O 1
ATOM 639 N N . PHE A 1 80 ? -8.144 10.666 13.395 1.00 98.31 80 PHE A N 1
ATOM 640 C CA . PHE A 1 80 ? -9.387 10.111 12.858 1.00 98.31 80 PHE A CA 1
ATOM 641 C C . PHE A 1 80 ? -9.143 9.364 11.547 1.00 98.31 80 PHE A C 1
ATOM 643 O O . PHE A 1 80 ? -8.233 9.689 10.780 1.00 98.31 80 PH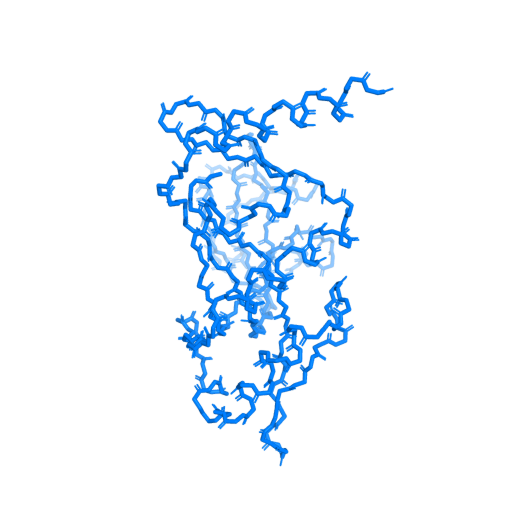E A O 1
ATOM 650 N N . PHE A 1 81 ? -9.999 8.385 11.272 1.00 98.00 81 PHE A N 1
ATOM 651 C CA . PHE A 1 81 ? -10.123 7.728 9.977 1.00 98.00 81 PHE A CA 1
ATOM 652 C C . PHE A 1 81 ? -11.397 8.186 9.281 1.00 98.00 81 PHE A C 1
ATOM 654 O O . PHE A 1 81 ? -12.407 8.460 9.924 1.00 98.00 81 PHE A O 1
ATOM 661 N N . ILE A 1 82 ? -11.350 8.216 7.949 1.00 97.56 82 ILE A N 1
ATOM 662 C CA . ILE A 1 82 ? -12.526 8.399 7.103 1.00 97.56 82 ILE A CA 1
ATOM 663 C C . ILE A 1 82 ? -12.625 7.261 6.090 1.00 97.56 82 ILE A C 1
ATOM 665 O O . ILE A 1 82 ? -11.657 6.902 5.413 1.00 97.56 82 ILE A O 1
ATOM 669 N N . THR A 1 83 ? -13.820 6.700 5.951 1.00 96.75 83 THR A N 1
ATOM 670 C CA . THR A 1 83 ? -14.151 5.760 4.881 1.00 96.75 83 THR A CA 1
ATOM 671 C C . THR A 1 83 ? -15.533 6.058 4.307 1.00 96.75 83 THR A C 1
ATOM 673 O O . THR A 1 83 ? -16.169 7.046 4.668 1.00 96.75 83 THR A O 1
ATOM 676 N N . LYS A 1 84 ? -15.970 5.249 3.345 1.00 93.44 84 LYS A N 1
ATOM 677 C CA . LYS A 1 84 ? -17.269 5.380 2.694 1.00 93.44 84 LYS A CA 1
ATOM 678 C C . LYS A 1 84 ? -18.019 4.065 2.820 1.00 93.44 84 LYS A C 1
ATOM 680 O O . LYS A 1 84 ? -17.446 3.030 2.480 1.00 93.44 84 LYS A O 1
ATOM 685 N N . ASP A 1 85 ? -19.277 4.148 3.229 1.00 91.38 85 ASP A N 1
ATOM 686 C CA . ASP A 1 85 ? -20.218 3.032 3.240 1.00 91.38 85 ASP A CA 1
ATOM 687 C C . ASP A 1 85 ? -21.594 3.479 2.752 1.00 91.38 85 ASP A C 1
ATOM 689 O O . ASP A 1 85 ? -22.007 4.603 3.026 1.00 91.38 85 ASP A O 1
ATOM 693 N N . ARG A 1 86 ? -22.290 2.622 1.993 1.00 83.19 86 ARG A N 1
ATOM 694 C CA . ARG A 1 86 ? -23.684 2.828 1.530 1.00 83.19 86 ARG A CA 1
ATOM 695 C C . ARG A 1 86 ? -24.009 4.247 1.020 1.00 83.19 86 ARG A C 1
ATOM 697 O O . ARG A 1 86 ? -25.122 4.738 1.161 1.00 83.19 86 ARG A O 1
ATOM 704 N N . GLY A 1 87 ? -23.033 4.917 0.405 1.00 81.62 87 GLY A N 1
ATOM 705 C CA . GLY A 1 87 ? -23.174 6.273 -0.138 1.00 81.62 87 GLY A CA 1
ATOM 706 C C . GLY A 1 87 ? -22.786 7.420 0.806 1.00 81.62 87 GLY A C 1
ATOM 707 O O . GLY A 1 87 ? -22.571 8.522 0.305 1.00 81.62 87 GLY A O 1
ATOM 708 N N . GLY A 1 88 ? -22.605 7.172 2.106 1.00 89.00 88 GLY A N 1
ATOM 709 C CA . GLY A 1 88 ? -22.196 8.154 3.116 1.00 89.00 88 GLY A CA 1
ATOM 710 C C . GLY A 1 88 ? -20.739 8.016 3.567 1.00 89.00 88 GLY A C 1
ATOM 711 O O . GLY A 1 88 ? -20.090 6.993 3.341 1.00 89.00 88 GLY A O 1
ATOM 712 N N . PHE A 1 89 ? -20.213 9.067 4.198 1.00 94.69 89 PHE A N 1
ATOM 713 C CA . PHE A 1 89 ? -18.905 9.028 4.850 1.00 94.69 89 PHE A CA 1
ATOM 714 C C . PHE A 1 89 ? -19.041 8.551 6.294 1.00 94.69 89 PHE A C 1
ATOM 716 O O . PHE A 1 89 ? -19.935 8.984 7.015 1.00 94.69 89 PHE A O 1
ATOM 723 N N . LEU A 1 90 ? -18.117 7.691 6.708 1.00 96.00 90 LEU A N 1
ATOM 724 C CA . LEU A 1 90 ? -17.944 7.275 8.094 1.00 96.00 90 LEU A CA 1
ATOM 725 C C . LEU A 1 90 ? -16.652 7.892 8.601 1.00 96.00 90 LEU A C 1
ATOM 727 O O . LEU A 1 90 ? -15.603 7.678 7.992 1.00 96.00 90 LEU A O 1
ATOM 731 N N . ILE A 1 91 ? -16.744 8.655 9.685 1.00 97.62 91 ILE A N 1
ATOM 732 C CA . ILE A 1 91 ? -15.606 9.275 10.358 1.00 97.62 91 ILE A CA 1
ATOM 733 C C . ILE A 1 91 ? -15.605 8.778 11.794 1.00 97.62 91 ILE A C 1
ATOM 735 O O . ILE A 1 91 ? -16.642 8.823 12.453 1.00 97.62 91 ILE A O 1
ATOM 739 N N . PHE A 1 92 ? -14.460 8.291 12.258 1.00 98.12 92 PHE A N 1
ATOM 740 C CA . PHE A 1 92 ? -14.318 7.766 13.610 1.00 98.12 92 PHE A CA 1
ATOM 741 C C . PHE A 1 92 ? -12.888 7.956 14.132 1.00 98.12 92 PHE A C 1
ATOM 743 O O . PHE A 1 92 ? -11.945 8.032 13.333 1.00 98.12 92 PHE A O 1
ATOM 750 N N . PRO A 1 93 ? -12.698 8.081 15.456 1.00 98.25 93 PRO A N 1
ATOM 751 C CA . PRO A 1 93 ? -11.381 8.264 16.050 1.00 98.25 93 PRO A CA 1
ATOM 752 C C . PRO A 1 93 ? -10.542 6.994 15.905 1.00 98.25 93 PRO A C 1
ATOM 754 O O . PRO A 1 93 ? -11.049 5.874 15.952 1.00 98.25 93 PRO A O 1
ATOM 757 N N . ILE A 1 94 ? -9.231 7.165 15.775 1.00 97.88 94 ILE A N 1
ATOM 758 C CA . ILE A 1 94 ? -8.280 6.069 15.558 1.00 97.88 94 ILE A CA 1
ATOM 759 C C . ILE A 1 94 ? -8.380 4.948 16.601 1.00 97.88 94 ILE A C 1
ATOM 761 O O . ILE A 1 94 ? -8.198 3.783 16.269 1.00 97.88 94 ILE A O 1
ATOM 765 N N . ASP A 1 95 ? -8.721 5.271 17.847 1.00 97.38 95 ASP A N 1
ATOM 766 C CA . ASP A 1 95 ? -8.837 4.286 18.928 1.00 97.38 95 ASP A CA 1
ATOM 767 C C . ASP A 1 95 ? -10.049 3.356 18.790 1.00 97.38 95 ASP A C 1
ATOM 769 O O . ASP A 1 95 ? -10.102 2.316 19.438 1.00 97.38 95 ASP A O 1
ATOM 773 N N . GLN A 1 96 ? -10.995 3.687 17.909 1.00 97.88 96 GLN A N 1
ATOM 774 C CA . GLN A 1 96 ? -12.161 2.855 17.603 1.00 97.88 96 GLN A CA 1
ATOM 775 C C . GLN A 1 96 ? -11.925 1.947 16.389 1.00 97.88 96 GLN A C 1
ATOM 777 O O . GLN A 1 96 ? -12.847 1.278 15.937 1.00 97.88 96 GLN A O 1
ATOM 782 N N . PHE A 1 97 ? -10.704 1.894 15.845 1.00 98.12 97 PHE A N 1
ATOM 783 C CA . PHE A 1 97 ? -10.401 1.207 14.586 1.00 98.12 97 PHE A CA 1
ATOM 784 C C . PHE A 1 97 ? -10.925 -0.235 14.507 1.00 98.12 97 PHE A C 1
ATOM 786 O O . PHE A 1 97 ? -11.513 -0.622 13.496 1.00 98.12 97 PHE A O 1
ATOM 793 N N . SER A 1 98 ? -10.770 -1.011 15.584 1.00 97.75 98 SER A N 1
ATOM 794 C CA . SER A 1 98 ? -11.216 -2.410 15.654 1.00 97.75 98 SER A CA 1
ATOM 795 C C . SER A 1 98 ? -12.735 -2.590 15.584 1.00 97.75 98 SER A C 1
ATOM 797 O O . SER A 1 98 ? -13.193 -3.704 15.355 1.00 97.75 98 SER A O 1
ATOM 799 N N . ASN A 1 99 ? -13.516 -1.526 15.788 1.00 97.81 99 ASN A N 1
ATOM 800 C CA . ASN A 1 99 ? -14.979 -1.563 15.719 1.00 97.81 99 ASN A CA 1
ATOM 801 C C . ASN A 1 99 ? -15.508 -1.356 14.296 1.00 97.81 99 ASN A C 1
ATOM 803 O O . ASN A 1 99 ? -16.689 -1.582 14.051 1.00 97.81 99 ASN A O 1
ATOM 807 N N . TYR A 1 100 ? -14.647 -0.935 13.366 1.00 98.19 100 TYR A N 1
ATOM 808 C CA . TYR A 1 100 ? -15.030 -0.637 11.986 1.00 98.19 100 TYR A CA 1
ATOM 809 C C . TYR A 1 100 ? -14.347 -1.545 10.973 1.00 98.19 100 TYR A C 1
ATOM 811 O O . TYR A 1 100 ? -14.948 -1.874 9.957 1.00 98.19 100 TYR A O 1
ATOM 819 N N . PHE A 1 101 ? -13.101 -1.951 11.209 1.00 98.44 101 PHE A N 1
ATOM 820 C CA . PHE A 1 101 ? -12.336 -2.722 10.235 1.00 98.44 101 PHE A CA 1
ATOM 821 C C . PHE A 1 101 ? -11.917 -4.078 10.775 1.00 98.44 101 PHE A C 1
ATOM 823 O O . PHE A 1 101 ? -11.354 -4.162 11.865 1.00 98.44 101 PHE A O 1
ATOM 830 N N . ASP A 1 102 ? -12.112 -5.116 9.965 1.00 98.44 102 ASP A N 1
ATOM 831 C CA . ASP A 1 102 ? -11.375 -6.356 10.123 1.00 98.44 102 ASP A CA 1
ATOM 832 C C . ASP A 1 102 ? -9.957 -6.170 9.583 1.00 98.44 102 ASP A C 1
ATOM 834 O O . ASP A 1 102 ? -9.744 -5.411 8.634 1.00 98.44 102 ASP A O 1
ATOM 838 N N . VAL A 1 103 ? -8.980 -6.866 10.166 1.00 98.38 103 VAL A N 1
ATOM 839 C CA . VAL A 1 103 ? -7.580 -6.800 9.729 1.00 98.38 103 VAL A CA 1
ATOM 840 C C . VAL A 1 103 ? -7.017 -8.186 9.471 1.00 98.38 103 VAL A C 1
ATOM 842 O O . VAL A 1 103 ? -7.074 -9.083 10.314 1.00 98.38 103 VAL A O 1
ATOM 845 N N . THR A 1 104 ? -6.357 -8.311 8.324 1.00 98.44 104 THR A N 1
ATOM 846 C CA . THR A 1 104 ? -5.482 -9.436 7.989 1.00 98.44 104 THR A CA 1
ATOM 847 C C . THR A 1 104 ? -4.073 -8.937 7.690 1.00 98.44 104 THR A C 1
ATOM 849 O O . THR A 1 104 ? -3.870 -7.788 7.285 1.00 98.44 104 THR A O 1
ATOM 852 N N . ALA A 1 105 ? -3.077 -9.800 7.884 1.00 98.44 105 ALA A N 1
ATOM 853 C CA . ALA A 1 105 ? -1.683 -9.488 7.601 1.00 98.44 105 ALA A CA 1
ATOM 854 C C . ALA A 1 105 ? -1.037 -10.603 6.777 1.00 98.44 105 ALA A C 1
ATOM 856 O O . ALA A 1 105 ? -1.249 -11.786 7.032 1.00 98.44 105 ALA A O 1
ATOM 857 N N . LYS A 1 106 ? -0.216 -10.210 5.801 1.00 97.94 106 LYS A N 1
ATOM 858 C CA . LYS A 1 106 ? 0.576 -11.128 4.971 1.00 97.94 106 LYS A CA 1
ATOM 859 C C . LYS A 1 106 ? 2.032 -10.707 4.947 1.00 97.94 106 LYS A C 1
ATOM 861 O O . LYS A 1 106 ? 2.323 -9.514 4.858 1.00 97.94 106 LYS A O 1
ATOM 866 N N . TYR A 1 107 ? 2.940 -11.676 4.909 1.00 97.94 107 TYR A N 1
ATOM 867 C CA . TYR A 1 107 ? 4.321 -11.445 4.495 1.00 97.94 107 TYR A CA 1
ATOM 868 C C . TYR A 1 107 ? 4.473 -11.781 3.013 1.00 97.94 107 TYR A C 1
ATOM 870 O O . TYR A 1 107 ? 4.259 -12.921 2.605 1.00 97.94 107 TYR A O 1
ATOM 878 N N . ARG A 1 108 ? 4.806 -10.796 2.170 1.00 95.44 108 ARG A N 1
ATOM 879 C CA . ARG A 1 108 ? 4.906 -11.019 0.716 1.00 95.44 108 ARG A CA 1
ATOM 880 C C . ARG A 1 108 ? 5.987 -10.192 0.044 1.00 95.44 108 ARG A C 1
ATOM 882 O O . ARG A 1 108 ? 6.216 -9.036 0.409 1.00 95.44 108 ARG A O 1
ATOM 889 N N . LYS A 1 109 ? 6.571 -10.728 -1.032 1.00 93.50 109 LYS A N 1
ATOM 890 C CA . LYS A 1 109 ? 7.443 -9.964 -1.941 1.00 93.50 109 LYS A CA 1
ATOM 891 C C . LYS A 1 109 ? 6.617 -8.933 -2.709 1.00 93.50 109 LYS A C 1
ATOM 893 O O . LYS A 1 109 ? 5.694 -9.283 -3.442 1.00 93.50 109 LYS A O 1
ATOM 898 N N . LYS A 1 110 ? 6.973 -7.652 -2.585 1.00 88.56 110 LYS A N 1
ATOM 899 C CA . LYS A 1 110 ? 6.336 -6.538 -3.309 1.00 88.56 110 LYS A CA 1
ATOM 900 C C . LYS A 1 110 ? 7.412 -5.779 -4.085 1.00 88.56 110 LYS A C 1
ATOM 902 O O . LYS A 1 110 ? 8.366 -5.279 -3.492 1.00 88.56 110 LYS A O 1
ATOM 907 N N . LYS A 1 111 ? 7.264 -5.692 -5.414 1.00 87.94 111 LYS A N 1
ATOM 908 C CA . LYS A 1 111 ? 8.136 -4.852 -6.255 1.00 87.94 111 LYS A CA 1
ATOM 909 C C . LYS A 1 111 ? 7.983 -3.401 -5.786 1.00 87.94 111 LYS A C 1
ATOM 911 O O . LYS A 1 111 ? 6.860 -2.946 -5.553 1.00 87.94 111 LYS A O 1
ATOM 916 N N . SER A 1 112 ? 9.094 -2.698 -5.593 1.00 85.94 112 SER A N 1
ATOM 917 C CA . SER A 1 112 ? 9.056 -1.278 -5.239 1.00 85.94 112 SER A CA 1
ATOM 918 C C . SER A 1 112 ? 8.386 -0.460 -6.350 1.00 85.94 112 SER A C 1
ATOM 920 O O . SER A 1 112 ? 8.302 -0.893 -7.501 1.00 85.94 112 SER A O 1
ATOM 922 N N . GLY A 1 113 ? 7.884 0.725 -5.993 1.00 87.12 113 GLY A N 1
ATOM 923 C CA . GLY A 1 113 ? 7.200 1.612 -6.934 1.00 87.12 113 GLY A CA 1
ATOM 924 C C . GLY A 1 113 ? 8.087 2.059 -8.100 1.00 87.12 113 GLY A C 1
ATOM 925 O O . GLY A 1 113 ? 9.313 1.939 -8.060 1.00 87.12 113 GLY A O 1
ATOM 926 N N . SER A 1 114 ? 7.454 2.589 -9.144 1.00 92.88 114 SER A N 1
ATOM 927 C CA . SER A 1 114 ? 8.162 3.229 -10.252 1.00 92.88 114 SER A CA 1
ATOM 928 C C . SER A 1 114 ? 8.592 4.649 -9.886 1.00 92.88 114 SER A C 1
ATOM 930 O O . SER A 1 114 ? 7.926 5.321 -9.095 1.00 92.88 114 SER A O 1
ATOM 932 N N . SER A 1 115 ? 9.663 5.134 -10.506 1.00 93.88 115 SER A N 1
ATOM 933 C CA . SER A 1 115 ? 10.057 6.545 -10.468 1.00 93.88 115 SER A CA 1
ATOM 934 C C . SER A 1 115 ? 9.837 7.193 -11.832 1.00 93.88 115 SER A C 1
ATOM 936 O O . SER A 1 115 ? 9.669 6.500 -12.833 1.00 93.88 115 SER A O 1
ATOM 938 N N . SER A 1 116 ? 9.862 8.520 -11.891 1.00 95.06 116 SER A N 1
ATOM 939 C CA . SER A 1 116 ? 9.931 9.224 -13.173 1.00 95.06 116 SER A CA 1
ATOM 940 C C . SER A 1 116 ? 11.257 8.933 -13.885 1.00 95.06 116 SER A C 1
ATOM 942 O O . SER A 1 116 ? 12.256 8.584 -13.235 1.00 95.06 116 SER A O 1
ATOM 944 N N . LEU A 1 117 ? 11.252 9.080 -15.209 1.00 95.31 117 LEU A N 1
ATOM 945 C CA . LEU A 1 117 ? 12.465 9.198 -16.013 1.00 95.31 117 LEU A CA 1
ATOM 946 C C . LEU A 1 117 ? 13.305 10.391 -15.530 1.00 95.31 117 LEU A C 1
ATOM 948 O O . LEU A 1 117 ? 12.772 11.372 -15.008 1.00 95.31 117 LEU A O 1
ATOM 952 N N . ASN A 1 118 ? 14.624 10.294 -15.660 1.00 93.75 118 ASN A N 1
ATOM 953 C CA . ASN A 1 118 ? 15.538 11.410 -15.437 1.00 93.75 118 ASN A CA 1
ATOM 954 C C . ASN A 1 118 ? 16.758 11.291 -16.358 1.00 93.75 118 ASN A C 1
ATOM 956 O O . ASN A 1 118 ? 17.032 10.214 -16.879 1.00 93.75 118 ASN A O 1
ATOM 960 N N . ASN A 1 119 ? 17.535 12.369 -16.472 1.00 93.81 119 ASN A N 1
ATOM 961 C CA . ASN A 1 119 ? 18.664 12.468 -17.406 1.00 93.81 119 ASN A CA 1
ATOM 962 C C . ASN A 1 119 ? 19.664 11.299 -17.324 1.00 93.81 119 ASN A C 1
ATOM 964 O O . ASN A 1 119 ? 20.239 10.911 -18.333 1.00 93.81 119 ASN A O 1
ATOM 968 N N . SER A 1 120 ? 19.867 10.702 -16.141 1.00 93.94 120 SER A N 1
ATOM 969 C CA . SER A 1 120 ? 20.815 9.585 -15.972 1.00 93.94 120 SER A CA 1
ATOM 970 C C . SER A 1 120 ? 20.350 8.265 -16.597 1.00 93.94 120 SER A C 1
ATOM 972 O O . SER A 1 120 ? 21.140 7.330 -16.711 1.00 93.94 120 SER A O 1
ATOM 974 N N . ASN A 1 121 ? 19.066 8.154 -16.945 1.00 93.44 121 ASN A N 1
ATOM 975 C CA . ASN A 1 121 ? 18.461 6.936 -17.483 1.00 93.44 121 ASN A CA 1
ATOM 976 C C . ASN A 1 121 ? 17.736 7.139 -18.819 1.00 93.44 121 ASN A C 1
ATOM 978 O O . ASN A 1 121 ? 17.120 6.193 -19.308 1.00 93.44 121 ASN A O 1
ATOM 982 N N . THR A 1 122 ? 17.861 8.324 -19.420 1.00 95.50 122 THR A N 1
ATOM 983 C CA . THR A 1 122 ? 17.336 8.629 -20.754 1.00 95.50 122 THR A CA 1
ATOM 984 C C . THR A 1 122 ? 17.978 7.753 -21.827 1.00 95.50 122 THR A C 1
ATOM 986 O O . THR A 1 122 ? 17.256 7.182 -22.629 1.00 95.50 122 THR A O 1
ATOM 989 N N . SER A 1 123 ? 19.296 7.535 -21.778 1.00 96.19 123 SER A N 1
ATOM 990 C CA . SER A 1 123 ? 19.997 6.704 -22.772 1.00 96.19 123 SER A CA 1
ATOM 991 C C . SER A 1 123 ? 19.589 5.227 -22.739 1.00 96.19 123 SER A C 1
ATOM 993 O O . SER A 1 123 ? 19.460 4.589 -23.778 1.00 96.19 123 SER A O 1
ATOM 995 N N . ASP A 1 124 ? 19.340 4.674 -21.548 1.00 97.38 124 ASP A N 1
ATOM 996 C CA . ASP A 1 124 ? 18.821 3.304 -21.402 1.00 97.38 124 ASP A CA 1
ATOM 997 C C . ASP A 1 124 ? 17.369 3.196 -21.902 1.00 97.38 124 ASP A C 1
ATOM 999 O O . ASP A 1 124 ? 16.979 2.167 -22.449 1.00 97.38 124 ASP A O 1
ATOM 1003 N N . PHE A 1 125 ? 16.587 4.272 -21.772 1.00 97.44 125 PHE A N 1
ATOM 1004 C CA . PHE A 1 125 ? 15.230 4.348 -22.309 1.00 97.44 125 PHE A CA 1
ATOM 1005 C C . PHE A 1 125 ? 15.204 4.512 -23.838 1.00 97.44 125 PHE A C 1
ATOM 1007 O O . PHE A 1 125 ? 14.453 3.804 -24.500 1.00 97.44 125 PHE A O 1
ATOM 1014 N N . GLU A 1 126 ? 16.038 5.383 -24.413 1.00 97.31 126 GLU A N 1
ATOM 1015 C CA . GLU A 1 126 ? 16.207 5.530 -25.869 1.00 97.31 126 GLU A CA 1
ATOM 1016 C C . GLU A 1 126 ? 16.574 4.192 -26.514 1.00 97.31 126 GLU A C 1
ATOM 1018 O O . GLU A 1 126 ? 15.967 3.785 -27.504 1.00 97.31 126 GLU A O 1
ATOM 1023 N N . TYR A 1 127 ? 17.512 3.467 -25.896 1.00 97.44 127 TYR A N 1
ATOM 1024 C CA . TYR A 1 127 ? 17.851 2.107 -26.299 1.00 97.44 127 TYR A CA 1
ATOM 1025 C C . TYR A 1 127 ? 16.625 1.180 -26.264 1.00 97.44 127 TYR A C 1
ATOM 1027 O O . TYR A 1 127 ? 16.358 0.484 -27.241 1.00 97.44 127 TYR A O 1
ATOM 1035 N N . ALA A 1 128 ? 15.847 1.201 -25.176 1.00 97.31 128 ALA A N 1
ATOM 1036 C CA . ALA A 1 128 ? 14.643 0.379 -25.042 1.00 97.31 128 ALA A CA 1
ATOM 1037 C C . ALA A 1 128 ? 13.605 0.660 -26.145 1.00 97.31 128 ALA A C 1
ATOM 1039 O O . ALA A 1 128 ? 13.030 -0.272 -26.706 1.00 97.31 128 ALA A O 1
ATOM 1040 N N . MET A 1 129 ? 13.380 1.936 -26.470 1.00 97.12 129 MET A N 1
ATOM 1041 C CA . MET A 1 129 ? 12.454 2.364 -27.525 1.00 97.12 129 MET A CA 1
ATOM 1042 C C . MET A 1 129 ? 12.944 1.949 -28.915 1.00 97.12 129 MET A C 1
ATOM 1044 O O . MET A 1 129 ? 12.156 1.458 -29.720 1.00 97.12 129 MET A O 1
ATOM 1048 N N . SER A 1 130 ? 14.252 2.066 -29.169 1.00 96.69 130 SER A N 1
ATOM 1049 C CA . SER A 1 130 ? 14.874 1.637 -30.425 1.00 96.69 130 SER A CA 1
ATOM 1050 C C . SER A 1 130 ? 14.745 0.129 -30.648 1.00 96.69 130 SER A C 1
ATOM 1052 O O . SER A 1 130 ? 14.349 -0.293 -31.732 1.00 96.69 130 SER A O 1
ATOM 1054 N N . ILE A 1 131 ? 14.996 -0.691 -29.621 1.00 96.62 131 ILE A N 1
ATOM 1055 C CA . ILE A 1 131 ? 14.801 -2.149 -29.696 1.00 96.62 131 ILE A CA 1
ATOM 1056 C C . ILE A 1 131 ? 13.327 -2.510 -29.902 1.00 96.62 131 ILE A C 1
ATOM 1058 O O . ILE A 1 131 ? 13.021 -3.467 -30.611 1.00 96.62 131 ILE A O 1
ATOM 1062 N N . ALA A 1 132 ? 12.412 -1.738 -29.313 1.00 95.69 132 ALA A N 1
ATOM 1063 C CA . ALA A 1 132 ? 10.978 -1.906 -29.520 1.00 95.69 132 ALA A CA 1
ATOM 1064 C C . ALA A 1 132 ? 10.493 -1.412 -30.898 1.00 95.69 132 ALA A C 1
ATOM 1066 O O . ALA A 1 132 ? 9.335 -1.646 -31.236 1.00 95.69 132 ALA A O 1
ATOM 1067 N N . GLY A 1 133 ? 11.347 -0.743 -31.684 1.00 96.00 133 GLY A N 1
ATOM 1068 C CA . GLY A 1 133 ? 10.984 -0.167 -32.980 1.00 96.00 133 GLY A CA 1
ATOM 1069 C C . GLY A 1 133 ? 9.964 0.967 -32.871 1.00 96.00 133 GLY A C 1
ATOM 1070 O O . GLY A 1 133 ? 9.124 1.110 -33.755 1.00 96.00 133 GLY A O 1
ATOM 1071 N N . ILE A 1 134 ? 9.986 1.724 -31.769 1.00 95.81 134 ILE A N 1
ATOM 1072 C CA . ILE A 1 134 ? 9.032 2.808 -31.516 1.00 95.81 134 ILE A CA 1
ATOM 1073 C C . ILE A 1 134 ? 9.711 4.150 -31.758 1.00 95.81 134 ILE A C 1
ATOM 1075 O O . ILE A 1 134 ? 10.626 4.534 -31.026 1.00 95.81 134 ILE A O 1
ATOM 1079 N N . ASP A 1 135 ? 9.190 4.889 -32.732 1.00 95.62 135 ASP A N 1
ATOM 1080 C CA . ASP A 1 135 ? 9.611 6.255 -33.008 1.00 95.62 135 ASP A CA 1
ATOM 1081 C C . ASP A 1 135 ? 8.994 7.237 -32.010 1.00 95.62 135 ASP A C 1
ATOM 1083 O O . ASP A 1 135 ? 7.807 7.177 -31.662 1.00 95.62 135 ASP A O 1
ATOM 1087 N N . PHE A 1 136 ? 9.820 8.165 -31.536 1.00 95.75 136 PHE A N 1
ATOM 1088 C CA . PHE A 1 136 ? 9.413 9.179 -30.578 1.00 95.75 136 PHE A CA 1
ATOM 1089 C C . PHE A 1 136 ? 10.347 10.391 -30.621 1.00 95.75 136 PHE A C 1
ATOM 1091 O O . PHE A 1 136 ? 11.452 10.345 -31.161 1.00 95.75 136 PHE A O 1
ATOM 1098 N N . SER A 1 137 ? 9.912 11.476 -29.990 1.00 95.75 137 SER A N 1
ATOM 1099 C CA . SER A 1 137 ? 10.741 12.642 -29.690 1.00 95.75 137 SER A CA 1
ATOM 1100 C C . SER A 1 137 ? 10.573 13.053 -28.231 1.00 95.75 137 SER A C 1
ATOM 1102 O O . SER A 1 137 ? 9.542 12.786 -27.608 1.00 95.75 137 SER A O 1
ATOM 1104 N N . PHE A 1 138 ? 11.592 13.697 -27.666 1.00 95.56 138 PHE A N 1
ATOM 1105 C CA . PHE A 1 138 ? 11.505 14.256 -26.321 1.00 95.56 138 PHE A CA 1
ATOM 1106 C C . PHE A 1 138 ? 10.880 15.649 -26.332 1.00 95.56 138 PHE A C 1
ATOM 1108 O O . PHE A 1 138 ? 11.268 16.520 -27.106 1.00 95.56 138 PHE A O 1
ATOM 1115 N N . SER A 1 139 ? 9.989 15.881 -25.373 1.00 92.75 139 SER A N 1
ATOM 1116 C CA . SER A 1 139 ? 9.531 17.202 -24.951 1.00 92.75 139 SER A CA 1
ATOM 1117 C C . SER A 1 139 ? 9.900 17.374 -23.478 1.00 92.75 139 SER A C 1
ATOM 1119 O O . SER A 1 139 ? 9.106 17.110 -22.573 1.00 92.75 139 SER A O 1
ATOM 1121 N N . GLY A 1 140 ? 11.151 17.762 -23.224 1.00 91.06 140 GLY A N 1
ATOM 1122 C CA . GLY A 1 140 ? 11.742 17.681 -21.888 1.00 91.06 140 GLY A CA 1
ATOM 1123 C C . GLY A 1 140 ? 12.031 16.225 -21.508 1.00 91.06 140 GLY A C 1
ATOM 1124 O O . GLY A 1 140 ? 12.817 15.565 -22.178 1.00 91.06 140 GLY A O 1
ATOM 1125 N N . LEU A 1 141 ? 11.414 15.732 -20.429 1.00 91.56 141 LEU A N 1
ATOM 1126 C CA . LEU A 1 141 ? 11.491 14.320 -20.001 1.00 91.56 141 LEU A CA 1
ATOM 1127 C C . LEU A 1 141 ? 10.237 13.506 -20.350 1.00 91.56 141 LEU A C 1
ATOM 1129 O O . LEU A 1 141 ? 10.210 12.294 -20.125 1.00 91.56 141 LEU A O 1
ATOM 1133 N N . ASP A 1 142 ? 9.216 14.172 -20.880 1.00 93.62 142 ASP A N 1
ATOM 1134 C CA . ASP A 1 142 ? 8.057 13.522 -21.476 1.00 93.62 142 ASP A CA 1
ATOM 1135 C C . ASP A 1 142 ? 8.363 13.226 -22.950 1.00 93.62 142 ASP A C 1
ATOM 1137 O O . ASP A 1 142 ? 9.290 13.799 -23.534 1.00 93.62 142 ASP A O 1
ATOM 1141 N N . ILE A 1 143 ? 7.582 12.338 -23.560 1.00 95.00 143 ILE A N 1
ATOM 1142 C CA . ILE A 1 143 ? 7.757 11.976 -24.968 1.00 95.00 143 ILE A CA 1
ATOM 1143 C C . ILE A 1 143 ? 6.513 12.265 -25.800 1.00 95.00 143 ILE A C 1
ATOM 1145 O O . ILE A 1 143 ? 5.388 12.242 -25.296 1.00 95.00 143 ILE A O 1
ATOM 1149 N N . ILE A 1 144 ? 6.737 12.487 -27.088 1.00 95.00 144 ILE A N 1
ATOM 1150 C CA . ILE A 1 144 ? 5.718 12.655 -28.120 1.00 95.00 144 ILE A CA 1
ATOM 1151 C C . ILE A 1 144 ? 5.932 11.551 -29.155 1.00 95.00 144 ILE A C 1
ATOM 1153 O O . ILE A 1 144 ? 7.068 11.280 -29.549 1.00 95.00 144 ILE A O 1
ATOM 1157 N N . SER A 1 145 ? 4.850 10.904 -29.574 1.00 93.69 145 SER A N 1
ATOM 1158 C CA . SER A 1 145 ? 4.852 9.889 -30.626 1.00 93.69 145 SER A CA 1
ATOM 1159 C C . SER A 1 145 ? 3.517 9.925 -31.358 1.00 93.69 145 SER A C 1
ATOM 1161 O O . SER A 1 145 ? 2.485 10.173 -30.733 1.00 93.69 145 SER A O 1
ATOM 1163 N N . ASP A 1 146 ? 3.545 9.634 -32.656 1.00 91.62 146 ASP A N 1
ATOM 1164 C CA . ASP A 1 146 ? 2.340 9.482 -33.480 1.00 91.62 146 ASP A CA 1
ATOM 1165 C C . ASP A 1 146 ? 1.613 8.157 -33.193 1.00 91.62 146 ASP A C 1
ATOM 1167 O O . ASP A 1 146 ? 0.449 7.974 -33.552 1.00 91.62 146 ASP A O 1
ATOM 1171 N N . SER A 1 147 ? 2.292 7.220 -32.525 1.00 92.12 147 SER A N 1
ATOM 1172 C CA . SER A 1 147 ? 1.712 5.954 -32.081 1.00 92.12 147 SER A CA 1
ATOM 1173 C C . SER A 1 147 ? 1.000 6.102 -30.735 1.00 92.12 147 SER A C 1
ATOM 1175 O O . SER A 1 147 ? 1.395 6.895 -29.877 1.00 92.12 147 SER A O 1
ATOM 1177 N N . HIS A 1 148 ? -0.035 5.289 -30.505 1.00 94.38 148 HIS A N 1
ATOM 1178 C CA . HIS A 1 148 ? -0.661 5.197 -29.188 1.00 94.38 148 HIS A CA 1
ATOM 1179 C C . HIS A 1 148 ? 0.200 4.347 -28.244 1.00 94.38 148 HIS A C 1
ATOM 1181 O O . HIS A 1 148 ? 0.384 3.154 -28.486 1.00 94.38 148 HIS A O 1
ATOM 1187 N N . LEU A 1 149 ? 0.719 4.956 -27.172 1.00 95.25 149 LEU A N 1
ATOM 1188 C CA . LEU A 1 149 ? 1.701 4.325 -26.282 1.00 95.25 149 LEU A CA 1
ATOM 1189 C C . LEU A 1 149 ? 1.219 4.113 -24.835 1.00 95.25 149 LEU A C 1
ATOM 1191 O O . LEU A 1 149 ? 2.019 3.681 -23.999 1.00 95.25 149 LEU A O 1
ATOM 1195 N N . ASP A 1 150 ? -0.047 4.392 -24.492 1.00 96.56 150 ASP A N 1
ATOM 1196 C CA . ASP A 1 150 ? -0.488 4.217 -23.099 1.00 96.56 150 ASP A CA 1
ATOM 1197 C C . ASP A 1 150 ? -0.394 2.753 -22.662 1.00 96.56 150 ASP A C 1
ATOM 1199 O O . ASP A 1 150 ? -0.869 1.831 -23.322 1.00 96.56 150 ASP A O 1
ATOM 1203 N N . GLY A 1 151 ? 0.242 2.527 -21.514 1.00 95.50 151 GLY A N 1
ATOM 1204 C CA . GLY A 1 151 ? 0.373 1.196 -20.933 1.00 95.50 151 GLY A CA 1
ATOM 1205 C C . GLY A 1 151 ? 1.465 0.326 -21.555 1.00 95.50 151 GLY A C 1
ATOM 1206 O O . GLY A 1 151 ? 1.746 -0.741 -20.998 1.00 95.50 151 GLY A O 1
ATOM 1207 N N . ILE A 1 152 ? 2.122 0.772 -22.632 1.00 96.62 152 ILE A N 1
ATOM 1208 C CA . ILE A 1 152 ? 3.229 0.036 -23.249 1.00 96.62 152 ILE A CA 1
ATOM 1209 C C . ILE A 1 152 ? 4.406 -0.049 -22.279 1.00 96.62 152 ILE A C 1
ATOM 1211 O O . ILE A 1 152 ? 4.752 0.913 -21.585 1.00 96.62 152 ILE A O 1
ATOM 1215 N N . LYS A 1 153 ? 5.028 -1.230 -22.233 1.00 97.06 153 LYS A N 1
ATOM 1216 C CA . LYS A 1 153 ? 6.273 -1.466 -21.507 1.00 97.06 153 LYS A CA 1
ATOM 1217 C C . LYS A 1 153 ? 7.394 -1.755 -22.485 1.00 97.06 153 LYS A C 1
ATOM 1219 O O . LYS A 1 153 ? 7.224 -2.589 -23.367 1.00 97.06 153 LYS A O 1
ATOM 1224 N N . VAL A 1 154 ? 8.532 -1.111 -22.269 1.00 96.94 154 VAL A N 1
ATOM 1225 C CA . VAL A 1 154 ? 9.768 -1.354 -23.019 1.00 96.94 154 VAL A CA 1
ATOM 1226 C C . VAL A 1 154 ? 10.884 -1.724 -22.052 1.00 96.94 154 VAL A C 1
ATOM 1228 O O . VAL A 1 154 ? 10.905 -1.267 -20.904 1.00 96.94 154 VAL A O 1
ATOM 1231 N N . ASN A 1 155 ? 11.798 -2.577 -22.497 1.00 96.88 155 ASN A N 1
ATOM 1232 C CA . ASN A 1 155 ? 12.869 -3.112 -21.666 1.00 96.88 155 ASN A CA 1
ATOM 1233 C C . ASN A 1 155 ? 14.202 -2.513 -22.110 1.00 96.88 155 ASN A C 1
ATOM 1235 O O . ASN A 1 155 ? 14.649 -2.742 -23.232 1.00 96.88 155 ASN A O 1
ATOM 1239 N N . GLY A 1 156 ? 14.816 -1.727 -21.230 1.00 94.00 156 GLY A N 1
ATOM 1240 C CA . GLY A 1 156 ? 16.199 -1.294 -21.382 1.00 94.00 156 GLY A CA 1
ATOM 1241 C C . GLY A 1 156 ? 17.169 -2.364 -20.891 1.00 94.00 156 GLY A C 1
ATOM 1242 O O . GLY A 1 156 ? 16.775 -3.426 -20.404 1.00 94.00 156 GLY A O 1
ATOM 1243 N N . ASN A 1 157 ? 18.461 -2.060 -20.959 1.00 93.81 157 ASN A N 1
ATOM 1244 C CA . ASN A 1 157 ? 19.495 -2.946 -20.425 1.00 93.81 157 ASN A CA 1
ATOM 1245 C C . ASN A 1 157 ? 19.498 -2.948 -18.894 1.00 93.81 157 ASN A C 1
ATOM 1247 O O . ASN A 1 157 ? 19.871 -3.942 -18.269 1.00 93.81 157 ASN A O 1
ATOM 1251 N N . LYS A 1 158 ? 19.131 -1.819 -18.273 1.00 93.69 158 LYS A N 1
ATOM 1252 C CA . LYS A 1 158 ? 19.178 -1.651 -16.813 1.00 93.69 158 LYS A CA 1
ATOM 1253 C C . LYS A 1 158 ? 17.797 -1.658 -16.179 1.00 93.69 158 LYS A C 1
ATOM 1255 O O . LYS A 1 158 ? 17.643 -2.171 -15.064 1.00 93.69 158 LYS A O 1
ATOM 1260 N N . TYR A 1 159 ? 16.813 -1.060 -16.842 1.00 95.56 159 TYR A N 1
ATOM 1261 C CA . TYR A 1 159 ? 15.478 -0.893 -16.285 1.00 95.56 159 TYR A CA 1
ATOM 1262 C C . TYR A 1 159 ? 14.382 -1.209 -17.294 1.00 95.56 159 TYR A C 1
ATOM 1264 O O . TYR A 1 159 ? 14.531 -1.017 -18.495 1.00 95.56 159 TYR A O 1
ATOM 1272 N N . ASP A 1 160 ? 13.231 -1.618 -16.768 1.00 96.06 160 ASP A N 1
ATOM 1273 C CA . ASP A 1 160 ? 11.989 -1.614 -17.531 1.00 96.06 160 ASP A CA 1
ATOM 1274 C C . ASP A 1 160 ? 11.337 -0.233 -17.420 1.00 96.06 160 ASP A C 1
ATOM 1276 O O . ASP A 1 160 ? 11.353 0.394 -16.352 1.00 96.06 160 ASP A O 1
ATOM 1280 N N . TYR A 1 161 ? 10.674 0.202 -18.483 1.00 97.12 161 TYR A N 1
ATOM 1281 C CA . TYR A 1 161 ? 9.951 1.465 -18.539 1.00 97.12 161 TYR A CA 1
ATOM 1282 C C . TYR A 1 161 ? 8.488 1.221 -18.896 1.00 97.12 161 TYR A C 1
ATOM 1284 O O . TYR A 1 161 ? 8.165 0.302 -19.640 1.00 97.12 161 TYR A O 1
ATOM 1292 N N . LEU A 1 162 ? 7.597 2.033 -18.334 1.00 97.12 162 LEU A N 1
ATOM 1293 C CA . LEU A 1 162 ? 6.165 2.048 -18.618 1.00 97.12 162 LEU A CA 1
ATOM 1294 C C . LEU A 1 162 ? 5.786 3.439 -19.115 1.00 97.12 162 LEU A C 1
ATOM 1296 O O . LEU A 1 162 ? 6.058 4.430 -18.433 1.00 97.12 162 LEU A O 1
ATOM 1300 N N . LEU A 1 163 ? 5.131 3.493 -20.265 1.00 96.88 163 LEU A N 1
ATOM 1301 C CA . LEU A 1 163 ? 4.628 4.719 -20.858 1.00 96.88 163 LEU A CA 1
ATOM 1302 C C . LEU A 1 163 ? 3.196 4.972 -20.395 1.00 96.88 163 LEU A C 1
ATOM 1304 O O . LEU A 1 163 ? 2.388 4.043 -20.318 1.00 96.88 163 LEU A O 1
ATOM 1308 N N . LYS A 1 164 ? 2.905 6.221 -20.026 1.00 96.81 164 LYS A N 1
ATOM 1309 C CA . LYS A 1 164 ? 1.586 6.646 -19.565 1.00 96.81 164 LYS A CA 1
ATOM 1310 C C . LYS A 1 164 ? 1.149 7.944 -20.209 1.00 96.81 164 LYS A C 1
ATOM 1312 O O . LYS A 1 164 ? 1.876 8.928 -20.132 1.00 96.81 164 LYS A O 1
ATOM 1317 N N . GLU A 1 165 ? -0.032 7.937 -20.804 1.00 95.50 165 GLU A N 1
ATOM 1318 C CA . GLU A 1 165 ? -0.635 9.114 -21.417 1.00 95.50 165 GLU A CA 1
ATOM 1319 C C . GLU A 1 165 ? -0.800 10.238 -20.386 1.00 95.50 165 GLU A C 1
ATOM 1321 O O . GLU A 1 165 ? -1.135 10.020 -19.217 1.00 95.50 165 GLU A O 1
ATOM 1326 N N . ASN A 1 166 ? -0.488 11.454 -20.816 1.00 91.56 166 ASN A N 1
ATOM 1327 C CA . ASN A 1 166 ? -0.534 12.666 -20.018 1.00 91.56 166 ASN A CA 1
ATOM 1328 C C . ASN A 1 166 ? -0.874 13.850 -20.934 1.00 91.56 166 ASN A C 1
ATOM 1330 O O . ASN A 1 166 ? -0.001 14.626 -21.328 1.00 91.56 166 ASN A O 1
ATOM 1334 N N . GLY A 1 167 ? -2.156 13.977 -21.279 1.00 88.81 167 GLY A N 1
ATOM 1335 C CA . GLY A 1 167 ? -2.612 14.960 -22.261 1.00 88.81 167 GLY A CA 1
ATOM 1336 C C . GLY A 1 167 ? -2.143 14.572 -23.662 1.00 88.81 167 GLY A C 1
ATOM 1337 O O . GLY A 1 167 ? -2.367 13.448 -24.084 1.00 88.81 167 GLY A O 1
ATOM 1338 N N . SER A 1 168 ? -1.471 15.483 -24.368 1.00 87.38 168 SER A N 1
ATOM 1339 C CA . SER A 1 168 ? -0.932 15.230 -25.715 1.00 87.38 168 SER A CA 1
ATOM 1340 C C . SER A 1 168 ? 0.393 14.456 -25.737 1.00 87.38 168 SER A C 1
ATOM 1342 O O . SER A 1 168 ? 0.893 14.138 -26.811 1.00 87.38 168 SER A O 1
ATOM 1344 N N . ASN A 1 169 ? 0.992 14.203 -24.570 1.00 94.50 169 ASN A N 1
ATOM 1345 C CA . ASN A 1 169 ? 2.322 13.608 -24.431 1.00 94.50 169 ASN A CA 1
ATOM 1346 C C . ASN A 1 169 ? 2.250 12.350 -23.553 1.00 94.50 169 ASN A C 1
ATOM 1348 O O . ASN A 1 169 ? 1.228 12.066 -22.925 1.00 94.50 169 ASN A O 1
ATOM 1352 N N . TYR A 1 170 ? 3.368 11.638 -23.420 1.00 96.56 170 TYR A N 1
ATOM 1353 C CA . TYR A 1 170 ? 3.497 10.496 -22.519 1.00 96.56 170 TYR A CA 1
ATOM 1354 C C . TYR A 1 170 ? 4.549 10.738 -21.438 1.00 96.56 170 TYR A C 1
ATOM 1356 O O . TYR A 1 170 ? 5.687 11.120 -21.714 1.00 96.56 170 TYR A O 1
ATOM 1364 N N . LYS A 1 171 ? 4.186 10.425 -20.194 1.00 96.62 171 LYS A N 1
ATOM 1365 C CA . LYS A 1 171 ? 5.114 10.307 -19.070 1.00 96.62 171 LYS A CA 1
ATOM 1366 C C . LYS A 1 171 ? 5.763 8.936 -19.065 1.00 96.62 171 LYS A C 1
ATOM 1368 O O . LYS A 1 171 ? 5.087 7.907 -19.110 1.00 96.62 171 LYS A O 1
ATOM 1373 N N . VAL A 1 172 ? 7.077 8.920 -18.880 1.00 96.69 172 VAL A N 1
ATOM 1374 C CA . VAL A 1 172 ? 7.852 7.683 -18.776 1.00 96.69 172 VAL A CA 1
ATOM 1375 C C . VAL A 1 172 ? 8.105 7.339 -17.307 1.00 96.69 172 VAL A C 1
ATOM 1377 O O . VAL A 1 172 ? 8.647 8.128 -16.525 1.00 96.69 172 VAL A O 1
ATOM 1380 N N . ARG A 1 173 ? 7.701 6.130 -16.909 1.00 96.94 173 ARG A N 1
ATOM 1381 C CA . ARG A 1 173 ? 7.878 5.584 -15.559 1.00 96.94 173 ARG A CA 1
ATOM 1382 C C . ARG A 1 173 ? 8.918 4.472 -15.575 1.00 96.94 173 ARG A C 1
ATOM 1384 O O . ARG A 1 173 ? 8.658 3.388 -16.083 1.00 96.94 173 ARG A O 1
ATOM 1391 N N . LYS A 1 174 ? 10.061 4.701 -14.934 1.00 95.94 174 LYS A N 1
ATOM 1392 C CA . LYS A 1 174 ? 11.091 3.685 -14.696 1.00 95.94 174 LYS A CA 1
ATOM 1393 C C . LYS A 1 174 ? 10.641 2.725 -13.597 1.00 95.94 174 LYS A C 1
ATOM 1395 O O . LYS A 1 174 ? 10.400 3.145 -12.461 1.00 95.94 174 LYS A O 1
ATOM 1400 N N . LEU A 1 175 ? 10.524 1.439 -13.902 1.00 94.19 175 LEU A N 1
ATOM 1401 C CA . LEU A 1 175 ? 10.107 0.410 -12.951 1.00 94.19 175 LEU A CA 1
ATOM 1402 C C . LEU A 1 175 ? 11.299 -0.029 -12.083 1.00 94.19 175 LEU A C 1
ATOM 1404 O O . LEU A 1 175 ? 12.409 -0.217 -12.570 1.00 94.19 175 LEU A O 1
ATOM 1408 N N . SER A 1 176 ? 11.082 -0.195 -10.776 1.00 89.38 176 SER A N 1
ATOM 1409 C CA . SER A 1 176 ? 12.154 -0.587 -9.850 1.00 89.38 176 SER A CA 1
ATOM 1410 C C . SER A 1 176 ? 12.494 -2.071 -9.949 1.00 89.38 176 SER A C 1
ATOM 1412 O O . SER A 1 176 ? 11.596 -2.900 -9.954 1.00 89.38 176 SER A O 1
ATOM 1414 N N . ASN A 1 177 ? 13.771 -2.441 -9.896 1.00 86.12 177 ASN A N 1
ATOM 1415 C CA . ASN A 1 177 ? 14.183 -3.850 -9.845 1.00 86.12 177 ASN A CA 1
ATOM 1416 C C . ASN A 1 177 ? 14.079 -4.462 -8.435 1.00 86.12 177 ASN A C 1
ATOM 1418 O O . ASN A 1 177 ? 14.148 -5.680 -8.277 1.00 86.12 177 ASN A O 1
ATOM 1422 N N . THR A 1 178 ? 13.885 -3.639 -7.401 1.00 85.69 178 THR A N 1
ATOM 1423 C CA . THR A 1 178 ? 13.857 -4.086 -6.005 1.00 85.69 178 THR A CA 1
ATOM 1424 C C . THR A 1 178 ? 12.571 -4.850 -5.691 1.00 85.69 178 THR A C 1
ATOM 1426 O O . THR A 1 178 ? 11.466 -4.364 -5.936 1.00 85.69 178 THR A O 1
ATOM 1429 N N . ARG A 1 179 ? 12.714 -6.049 -5.113 1.00 85.06 179 ARG A N 1
ATOM 1430 C CA . ARG A 1 179 ? 11.610 -6.949 -4.733 1.00 85.06 179 ARG A CA 1
ATOM 1431 C C . ARG A 1 179 ? 11.748 -7.402 -3.281 1.00 85.06 179 ARG A C 1
ATOM 1433 O O . ARG A 1 179 ? 11.894 -8.588 -3.001 1.00 85.06 179 ARG A O 1
ATOM 1440 N N . ASN A 1 180 ? 11.718 -6.443 -2.364 1.00 89.31 180 ASN A N 1
ATOM 1441 C CA . ASN A 1 180 ? 11.771 -6.750 -0.938 1.00 89.31 180 ASN A CA 1
ATOM 1442 C C . ASN A 1 180 ? 10.435 -7.329 -0.464 1.00 89.31 180 ASN A C 1
ATOM 1444 O O . ASN A 1 180 ? 9.366 -6.967 -0.970 1.00 89.31 180 ASN A O 1
ATOM 1448 N N . ALA A 1 181 ? 10.499 -8.204 0.533 1.00 93.38 181 ALA A N 1
ATOM 1449 C CA . ALA A 1 181 ? 9.316 -8.682 1.220 1.00 93.38 181 ALA A CA 1
ATOM 1450 C C . ALA A 1 181 ? 8.947 -7.761 2.386 1.00 93.38 181 ALA A C 1
ATOM 1452 O O . ALA A 1 181 ? 9.803 -7.145 3.021 1.00 93.38 181 ALA A O 1
ATOM 1453 N N . ASN A 1 182 ? 7.651 -7.598 2.613 1.00 96.50 182 ASN A N 1
ATO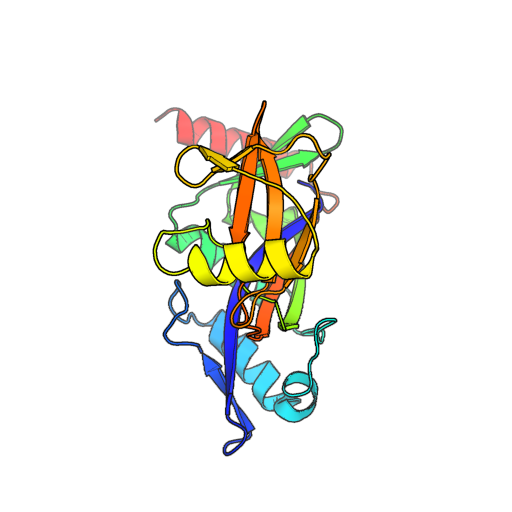M 1454 C CA . ASN A 1 182 ? 7.110 -6.795 3.701 1.00 96.50 182 ASN A CA 1
ATOM 1455 C C . ASN A 1 182 ? 5.967 -7.532 4.372 1.00 96.50 182 ASN A C 1
ATOM 1457 O O . ASN A 1 182 ? 5.240 -8.278 3.715 1.00 96.50 182 ASN A O 1
ATOM 1461 N N . VAL A 1 183 ? 5.818 -7.263 5.666 1.00 97.88 183 VAL A N 1
ATOM 1462 C CA . VAL A 1 183 ? 4.554 -7.448 6.365 1.00 97.88 183 VAL A CA 1
ATOM 1463 C C . VAL A 1 183 ? 3.641 -6.321 5.906 1.00 97.88 183 VAL A C 1
ATOM 1465 O O . VAL A 1 183 ? 4.026 -5.149 5.952 1.00 97.88 183 VAL A O 1
ATOM 1468 N N . ILE A 1 184 ? 2.464 -6.677 5.406 1.00 97.69 184 ILE A N 1
ATOM 1469 C CA . ILE A 1 184 ? 1.472 -5.734 4.901 1.00 97.69 184 ILE A CA 1
ATOM 1470 C C . ILE A 1 184 ? 0.100 -6.068 5.462 1.00 97.69 184 ILE A C 1
ATOM 1472 O O . ILE A 1 184 ? -0.313 -7.228 5.458 1.00 97.69 184 ILE A O 1
ATOM 1476 N N . PHE A 1 185 ? -0.598 -5.032 5.914 1.00 98.38 185 PHE A N 1
ATOM 1477 C CA . PHE A 1 185 ? -1.924 -5.152 6.500 1.00 98.38 185 PHE A CA 1
ATOM 1478 C C . PHE A 1 185 ? -2.982 -4.826 5.457 1.00 98.38 185 PHE A C 1
ATOM 1480 O O . PHE A 1 185 ? -2.832 -3.873 4.684 1.00 98.38 185 PHE A O 1
ATOM 1487 N N . SER A 1 186 ? -4.048 -5.615 5.437 1.00 98.44 186 SER A N 1
ATOM 1488 C CA . SER A 1 186 ? -5.244 -5.361 4.638 1.00 98.44 186 SER A CA 1
ATOM 1489 C C . SER A 1 186 ? -6.431 -5.223 5.574 1.00 98.44 186 SER A C 1
ATOM 1491 O O . SER A 1 186 ? -6.513 -5.942 6.568 1.00 98.44 186 SER A O 1
ATOM 1493 N N . ILE A 1 187 ? -7.308 -4.278 5.257 1.00 98.44 187 ILE A N 1
ATOM 1494 C CA . ILE A 1 187 ? -8.493 -3.958 6.042 1.00 98.44 187 ILE A CA 1
ATOM 1495 C C . ILE A 1 187 ? -9.749 -4.090 5.199 1.00 98.44 187 ILE A C 1
ATOM 1497 O O . ILE A 1 187 ? -9.742 -3.720 4.019 1.00 98.44 187 ILE A O 1
ATOM 1501 N N . GLU A 1 188 ? -10.805 -4.574 5.836 1.00 98.25 188 GLU A N 1
ATOM 1502 C CA . GLU A 1 188 ? -12.141 -4.721 5.267 1.00 98.25 188 GLU A CA 1
ATOM 1503 C C . GLU A 1 188 ? -13.168 -4.136 6.236 1.00 98.25 188 GLU A C 1
ATOM 1505 O O . GLU A 1 188 ? -13.145 -4.430 7.430 1.00 98.25 188 GLU A O 1
ATOM 1510 N N . LEU A 1 189 ? -14.012 -3.235 5.738 1.00 98.00 189 LEU A N 1
ATOM 1511 C CA . LEU A 1 189 ? -15.061 -2.595 6.522 1.00 98.00 189 LEU A CA 1
ATOM 1512 C C . LEU A 1 189 ? -16.075 -3.654 6.962 1.00 98.00 189 LEU A C 1
ATOM 1514 O O . LEU A 1 189 ? -16.628 -4.366 6.127 1.00 98.00 189 LEU A O 1
ATOM 1518 N N . MET A 1 190 ? -16.320 -3.722 8.265 1.00 96.81 190 MET A N 1
ATOM 1519 C CA . MET A 1 190 ? -17.291 -4.621 8.880 1.00 96.81 190 MET A CA 1
ATOM 1520 C C . MET A 1 190 ? -18.642 -3.931 9.058 1.00 96.81 190 MET A C 1
ATOM 1522 O O . MET A 1 190 ? -18.761 -2.712 8.923 1.00 96.81 190 MET A O 1
ATOM 1526 N N . ASP A 1 191 ? -19.651 -4.711 9.440 1.00 95.62 191 ASP A N 1
ATOM 1527 C CA . ASP A 1 191 ? -20.818 -4.146 10.107 1.00 95.62 191 ASP A CA 1
ATOM 1528 C C . ASP A 1 191 ? -20.387 -3.498 11.432 1.00 95.62 191 ASP A C 1
ATOM 1530 O O . ASP A 1 191 ? -19.557 -4.036 12.168 1.00 95.62 191 ASP A O 1
ATOM 1534 N N . TYR A 1 192 ? -20.951 -2.329 11.725 1.00 95.38 192 TYR A N 1
ATOM 1535 C CA . TYR A 1 192 ? -20.577 -1.496 12.864 1.00 95.38 192 TYR A CA 1
ATOM 1536 C C . TYR A 1 192 ? -21.815 -1.041 13.642 1.00 95.38 192 TYR A C 1
ATOM 1538 O O . TYR A 1 192 ? -22.930 -0.988 13.117 1.00 95.38 192 TYR A O 1
ATOM 1546 N N . ASP A 1 193 ? -21.611 -0.685 14.910 1.00 96.38 193 ASP A N 1
ATOM 1547 C CA . ASP A 1 193 ? -22.664 -0.139 15.764 1.00 96.38 193 ASP A CA 1
ATOM 1548 C C . ASP A 1 193 ? -22.979 1.316 15.374 1.00 96.38 193 ASP A C 1
ATOM 1550 O O . ASP A 1 193 ? -22.136 2.213 15.458 1.00 96.38 193 ASP A O 1
ATOM 1554 N N . ILE A 1 194 ? -24.224 1.552 14.960 1.00 94.50 194 ILE A N 1
ATOM 1555 C CA . ILE A 1 194 ? -24.726 2.865 14.544 1.00 94.50 194 ILE A CA 1
ATOM 1556 C C . ILE A 1 194 ? -24.697 3.867 15.705 1.00 94.50 194 ILE A C 1
ATOM 1558 O O . ILE A 1 194 ? -24.431 5.050 15.490 1.00 94.50 194 ILE A O 1
ATOM 1562 N N . ASP A 1 195 ? -24.967 3.433 16.936 1.00 96.44 195 ASP A N 1
ATOM 1563 C CA . ASP A 1 195 ? -24.978 4.345 18.079 1.00 96.44 195 ASP A CA 1
ATOM 1564 C C . ASP A 1 195 ? -23.562 4.713 18.521 1.00 96.44 195 ASP A C 1
ATOM 1566 O O . ASP A 1 195 ? -23.331 5.854 18.933 1.00 96.44 195 ASP A O 1
ATOM 1570 N N . GLN A 1 196 ? -22.596 3.803 18.368 1.00 96.62 196 GLN A N 1
ATOM 1571 C CA . GLN A 1 196 ? -21.182 4.146 18.513 1.00 96.62 196 GLN A CA 1
ATOM 1572 C C . GLN A 1 196 ? -20.738 5.127 17.420 1.00 96.62 196 GLN A C 1
ATOM 1574 O O . GLN A 1 196 ? -20.119 6.144 17.730 1.00 96.62 196 GLN A O 1
ATOM 1579 N N . GLN A 1 197 ? -21.139 4.901 16.168 1.00 96.00 197 GLN A N 1
ATOM 1580 C CA . GLN A 1 197 ? -20.802 5.784 15.049 1.00 96.00 197 GLN A CA 1
ATOM 1581 C C . GLN A 1 197 ? -21.303 7.219 15.241 1.00 96.00 197 GLN A C 1
ATOM 1583 O O . GLN A 1 197 ? -20.575 8.168 14.943 1.00 96.00 197 GLN A O 1
ATOM 1588 N N . LYS A 1 198 ? -22.507 7.408 15.793 1.00 96.06 198 LYS A N 1
ATOM 1589 C CA . LYS A 1 198 ? -23.013 8.749 16.133 1.00 96.06 198 LYS A CA 1
ATOM 1590 C C . LYS A 1 198 ? -22.136 9.443 17.178 1.00 96.06 198 LYS A C 1
ATOM 1592 O O . LYS A 1 198 ? -21.857 10.632 17.042 1.00 96.06 198 LYS A O 1
ATOM 1597 N N . LYS A 1 199 ? -21.695 8.721 18.216 1.00 97.81 199 LYS A N 1
ATOM 1598 C CA . LYS A 1 199 ? -20.812 9.269 19.265 1.00 97.81 199 LYS A CA 1
ATOM 1599 C C . LYS A 1 199 ? -19.450 9.657 18.697 1.00 97.81 199 LYS A C 1
ATOM 1601 O O . LYS A 1 199 ? -18.934 10.725 19.018 1.00 97.81 199 LYS A O 1
ATOM 1606 N N . ASP A 1 200 ? -18.904 8.815 17.829 1.00 97.75 200 ASP A N 1
ATOM 1607 C CA . ASP A 1 200 ? -17.616 9.038 17.176 1.00 97.75 200 ASP A CA 1
ATOM 1608 C C . ASP A 1 200 ? -17.647 10.267 16.256 1.00 97.75 200 ASP A C 1
ATOM 1610 O O . ASP A 1 200 ? -16.694 11.051 16.230 1.00 97.75 200 ASP A O 1
ATOM 1614 N N . LEU A 1 201 ? -18.766 10.491 15.559 1.00 96.75 201 LEU A N 1
ATOM 1615 C CA . LEU A 1 201 ? -18.964 11.690 14.746 1.00 96.75 201 LEU A CA 1
ATOM 1616 C C . LEU A 1 201 ? -19.026 12.961 15.606 1.00 96.75 201 LEU A C 1
ATOM 1618 O O . LEU A 1 201 ? -18.355 13.939 15.286 1.00 96.75 201 LEU A O 1
ATOM 1622 N N . ILE A 1 202 ? -19.746 12.932 16.733 1.00 97.38 202 ILE A N 1
ATOM 1623 C CA . ILE A 1 202 ? -19.772 14.050 17.695 1.00 97.38 202 ILE A CA 1
ATOM 1624 C C . ILE A 1 202 ? -18.357 14.348 18.214 1.00 97.38 202 ILE A C 1
ATOM 1626 O O . ILE A 1 202 ? -17.969 15.507 18.364 1.00 97.38 202 ILE A O 1
ATOM 1630 N N . GLN A 1 203 ? -17.550 13.316 18.478 1.00 97.38 203 GLN A N 1
ATOM 1631 C CA . GLN A 1 203 ? -16.158 13.502 18.887 1.00 97.38 203 GLN A CA 1
ATOM 1632 C C . GLN A 1 203 ? -15.329 14.202 17.801 1.00 97.38 203 GLN A C 1
ATOM 1634 O O . GLN A 1 203 ? -14.529 15.080 18.127 1.00 97.38 203 GLN A O 1
ATOM 1639 N N . PHE A 1 204 ? -15.529 13.849 16.530 1.00 97.88 204 PHE A N 1
ATOM 1640 C CA . PHE A 1 204 ? -14.881 14.526 15.408 1.00 97.88 204 PHE A CA 1
ATOM 1641 C C . PHE A 1 204 ? -15.304 15.996 15.298 1.00 97.88 204 PHE A C 1
ATOM 1643 O O . PHE A 1 204 ? -14.441 16.870 15.234 1.00 97.88 204 PHE A O 1
ATOM 1650 N N . GLU A 1 205 ? -16.607 16.284 15.352 1.00 97.69 205 GLU A N 1
ATOM 1651 C CA . GLU A 1 205 ? -17.150 17.651 15.316 1.00 97.69 205 GLU A CA 1
ATOM 1652 C C . GLU A 1 205 ? -16.570 18.523 16.439 1.00 97.69 205 GLU A C 1
ATOM 1654 O O . GLU A 1 205 ? -16.137 19.654 16.206 1.00 97.69 205 GLU A O 1
ATOM 1659 N N . ASN A 1 206 ? -16.472 17.972 17.650 1.00 97.19 206 ASN A N 1
ATOM 1660 C CA . ASN A 1 206 ? -15.861 18.650 18.792 1.00 97.19 206 ASN A CA 1
ATOM 1661 C C . ASN A 1 206 ? -14.354 18.889 18.615 1.00 97.19 206 ASN A C 1
ATOM 1663 O O . ASN A 1 206 ? -13.827 19.869 19.141 1.00 97.19 206 ASN A O 1
ATOM 1667 N N . ALA A 1 207 ? -13.644 17.999 17.918 1.00 96.25 207 ALA A N 1
ATOM 1668 C CA . ALA A 1 207 ? -12.208 18.135 17.682 1.00 96.25 207 ALA A CA 1
ATOM 1669 C C . ALA A 1 207 ? -11.887 19.255 16.682 1.00 96.25 207 ALA A C 1
ATOM 1671 O O . ALA A 1 207 ? -10.912 19.973 16.883 1.00 96.25 207 ALA A O 1
ATOM 1672 N N . ILE A 1 208 ? -12.718 19.433 15.648 1.00 96.44 208 ILE A N 1
ATOM 1673 C CA . ILE A 1 208 ? -12.521 20.460 14.607 1.00 96.44 208 ILE A CA 1
ATOM 1674 C C . ILE A 1 208 ? -13.124 21.827 14.955 1.00 96.44 208 ILE A C 1
ATOM 1676 O O . ILE A 1 208 ? -12.867 22.800 14.255 1.00 96.44 208 ILE A O 1
ATOM 1680 N N . SER A 1 209 ? -13.938 21.903 16.010 1.00 92.94 209 SER A N 1
ATOM 1681 C CA . SER A 1 209 ? -14.546 23.156 16.489 1.00 92.94 209 SER A CA 1
ATOM 1682 C C . SER A 1 209 ? -13.648 23.941 17.460 1.00 92.94 209 SER A C 1
ATOM 1684 O O . SER A 1 209 ? -14.097 24.928 18.041 1.00 92.94 209 SER A O 1
ATOM 1686 N N . LYS A 1 210 ? -12.410 23.483 17.675 1.00 67.81 210 LYS A N 1
ATOM 1687 C CA . LYS A 1 210 ? -11.385 24.144 18.494 1.00 67.81 210 LYS A CA 1
ATOM 1688 C C . LYS A 1 210 ? -10.493 25.028 17.636 1.00 67.81 210 LYS A C 1
ATOM 1690 O O . LYS A 1 210 ? -10.104 26.098 18.151 1.00 67.81 210 LYS A O 1
#

Radius of gyration: 22.15 Å; chains: 1; bounding box: 47×46×54 Å

Sequence (210 aa):
MPNAQCGQFVLLPDLKNGIFKYSTKNKTSENEYTRMIVNFMDSNFDEFCNSGTAGSDINMPKSVFYNWIINYYKEKGAEFFITKDRGGFLIFPIDQFSNYFDVTAKYRKKKSGSSSLNNSNTSDFEYAMSIAGIDFSFSGLDIISDSHLDGIKVNGNKYDYLLKENGSNYKVRKLSNTRNANVIFSIELMDYDIDQQKKDLIQFENAISK

Secondary structure (DSSP, 8-state):
--EEEEEEEEEEEETTTTEEEEPTT-SS---HHHHHHHHHHHTTHHHHHT--SS-EE--S-HHHHHHHHHHHHHTTT--EEEEEETTEEEEEEGGGGGGTEEEEEEEEE-PPPPEE--GGGHHHHHHHHHHTT---EEETTEEE-SS--TT-EEE-SS-EEEEEEETTEEEEEEPP----EEEEEEEEEPP--HHHHHHHHHHHHHHHT-